Protein AF-A0A853BCD6-F1 (afdb_monomer_lite)

Secondary structure (DSSP, 8-state):
-HHHHH-TGGGTS-GGG------PPPTTSSSS-S-SS-TT--HHHHHHHHHHIIIIIS--SSB----STHHHHHHHHHHHHHGGGB----SS-HHHHHHHHHHHHHTT-HHHHHHHHHHHHHS----SSS-SSSEEEEEEEEEEGGGPPTT--SHHHHHHHHHTSTTGGGEEEEEEEEESS--TTHHHH-HHHHHHHHHHHHTTT--

Organism: NCBI:txid860233

InterPro domains:
  IPR029058 Alpha/Beta hydrolase fold [G3DSA:3.40.50.1820] (1-86)
  IPR029058 Alpha/Beta hydrolase fold [G3DSA:3.40.50.1820] (87-206)
  IPR029058 Alpha/Beta hydrolase fold [SSF53474] (1-204)

pLDDT: mean 86.89, std 8.56, range [55.44, 97.94]

Foldseek 3Di:
DQCCQQQVVVVVDDRVNHDDDDDDDDQCGDPNNHDDPCPPDALLVVLVVVVCCCPVVVNQQAEAQDDPDSSNSSNVNVCVPPVVRYPDPPLDDPVRVVVVVVVCVVVVCPVVVVVVVVCCVVPPDDQPDDDKLSAEPEDFEEAEQVPADPPQRDFVSSQVCCCVDPCNRNHNYPYYTYDHWDDPVCCSRPVPSVVVRVCSSCVVVDD

Sequence (207 aa):
MIDPLADPAASGGDPADAFDVIVPSLPGFGFPGPLTGFPDVNFWKVADLWHTLMTETLGYGKYAAGGCDIGGIVSSQLGHKYADSLYVESVFTGDELLTHATIYWVNNSIATSMRYYANANRHPWTPAHDRTPVVQAPVGLTLVTCENPPGIDGGDERVRAFETGPQGEWFNHVNVAAHERGGHFIPWENPQAWVSDLRRTFRGLRP

Structure (mmCIF, N/CA/C/O backbone):
data_AF-A0A853BCD6-F1
#
_entry.id   AF-A0A853BCD6-F1
#
loop_
_atom_site.group_PDB
_atom_site.id
_atom_site.type_symbol
_atom_site.label_atom_id
_atom_site.label_alt_id
_atom_site.label_comp_id
_atom_site.label_asym_id
_atom_site.label_entity_id
_atom_site.label_seq_id
_atom_site.pdbx_PDB_ins_code
_atom_site.Cartn_x
_atom_site.Cartn_y
_atom_site.Cartn_z
_atom_site.occupancy
_atom_site.B_iso_or_equiv
_atom_site.auth_seq_id
_atom_site.auth_comp_id
_atom_site.auth_asym_id
_atom_site.auth_atom_id
_atom_site.pdbx_PDB_model_num
ATOM 1 N N . MET A 1 1 ? 1.199 21.062 3.215 1.00 68.31 1 MET A N 1
ATOM 2 C CA . MET A 1 1 ? 0.328 19.866 3.227 1.00 68.31 1 MET A CA 1
ATOM 3 C C . MET A 1 1 ? -1.038 20.155 3.825 1.00 68.31 1 MET A C 1
ATOM 5 O O . MET A 1 1 ? -1.996 19.664 3.266 1.00 68.31 1 MET A O 1
ATOM 9 N N . ILE A 1 2 ? -1.144 20.949 4.898 1.00 76.12 2 ILE A N 1
ATOM 10 C CA . ILE A 1 2 ? -2.446 21.293 5.494 1.00 76.12 2 ILE A CA 1
ATOM 11 C C . ILE A 1 2 ? -3.321 22.062 4.495 1.00 76.12 2 ILE A C 1
ATOM 13 O O . ILE A 1 2 ? -4.408 21.597 4.186 1.00 76.12 2 ILE A O 1
ATOM 17 N N . ASP A 1 3 ? -2.817 23.159 3.920 1.00 81.31 3 ASP A N 1
ATOM 18 C CA . ASP A 1 3 ? -3.640 23.996 3.030 1.00 81.31 3 ASP A CA 1
ATOM 19 C C . ASP A 1 3 ? -4.130 23.261 1.769 1.00 81.31 3 ASP A C 1
ATOM 21 O O . ASP A 1 3 ? -5.320 23.335 1.497 1.00 81.31 3 ASP A O 1
ATOM 25 N N . PRO A 1 4 ? -3.311 22.466 1.047 1.00 80.12 4 PRO A N 1
ATOM 26 C CA . PRO A 1 4 ? -3.813 21.685 -0.088 1.00 80.12 4 PRO A CA 1
ATOM 27 C C . PRO A 1 4 ? -4.826 20.589 0.274 1.00 80.12 4 PRO A C 1
ATOM 29 O O . PRO A 1 4 ? -5.555 20.145 -0.602 1.00 80.12 4 PRO A O 1
ATOM 32 N N . LEU A 1 5 ? -4.855 20.122 1.529 1.00 75.69 5 LEU A N 1
ATOM 33 C CA . LEU A 1 5 ? -5.847 19.148 1.998 1.00 75.69 5 LEU A CA 1
ATOM 34 C C . LEU A 1 5 ? -7.143 19.833 2.441 1.00 75.69 5 LEU A C 1
ATOM 36 O O . LEU A 1 5 ? -8.219 19.294 2.223 1.00 75.69 5 LEU A O 1
ATOM 40 N N . ALA A 1 6 ? -7.046 21.004 3.070 1.00 90.12 6 ALA A N 1
ATOM 41 C CA . ALA A 1 6 ? -8.210 21.754 3.534 1.00 90.12 6 ALA A CA 1
ATOM 42 C C . ALA A 1 6 ? -8.890 22.558 2.413 1.00 90.12 6 ALA A C 1
ATOM 44 O O . ALA A 1 6 ? -10.105 22.729 2.425 1.00 90.12 6 ALA A O 1
ATOM 45 N N . ASP A 1 7 ? -8.110 23.038 1.442 1.00 92.19 7 ASP A N 1
ATOM 46 C CA . ASP A 1 7 ? -8.567 23.806 0.283 1.00 92.19 7 ASP A CA 1
ATOM 47 C C . ASP A 1 7 ? -7.820 23.353 -0.991 1.00 92.19 7 ASP A C 1
ATOM 49 O O . ASP A 1 7 ? -6.917 24.038 -1.495 1.00 92.19 7 ASP A O 1
ATOM 53 N N . PRO A 1 8 ? -8.163 22.166 -1.528 1.00 85.06 8 PRO A N 1
ATOM 54 C CA . PRO A 1 8 ? -7.546 21.645 -2.746 1.00 85.06 8 PRO A CA 1
ATOM 55 C C . PRO A 1 8 ? -7.773 22.564 -3.953 1.00 85.06 8 PRO A C 1
ATOM 57 O O . PRO A 1 8 ? -6.886 22.680 -4.800 1.00 85.06 8 PRO A O 1
ATOM 60 N N . ALA A 1 9 ? -8.896 23.287 -4.009 1.00 90.56 9 ALA A N 1
ATOM 61 C CA . ALA A 1 9 ? -9.230 24.200 -5.102 1.00 90.56 9 ALA A CA 1
ATOM 62 C C . ALA A 1 9 ? -8.202 25.333 -5.253 1.00 90.56 9 ALA A C 1
ATOM 64 O O . ALA A 1 9 ? -7.779 25.647 -6.369 1.00 90.56 9 ALA A O 1
ATOM 65 N N . ALA A 1 10 ? -7.734 25.900 -4.136 1.00 88.12 10 ALA A N 1
ATOM 66 C CA . ALA A 1 10 ? -6.671 26.908 -4.132 1.00 88.12 10 ALA A CA 1
ATOM 67 C C . ALA A 1 10 ? -5.323 26.380 -4.659 1.00 88.12 10 ALA A C 1
ATOM 69 O O . ALA A 1 10 ? -4.463 27.166 -5.060 1.00 88.12 10 ALA A O 1
ATOM 70 N N . SER A 1 11 ? -5.149 25.057 -4.690 1.00 79.81 11 SER A N 1
ATOM 71 C CA . SER A 1 11 ? -3.955 24.371 -5.194 1.00 79.81 11 SER A CA 1
ATOM 72 C C . SER A 1 11 ? -4.182 23.665 -6.542 1.00 79.81 11 SER A C 1
ATOM 74 O O . SER A 1 11 ? -3.307 22.931 -6.994 1.00 79.81 11 SER A O 1
ATOM 76 N N . GLY A 1 12 ? -5.327 23.893 -7.201 1.00 86.25 12 GLY A N 1
ATOM 77 C CA . GLY A 1 12 ? -5.663 23.310 -8.507 1.00 86.25 12 GLY A CA 1
ATOM 78 C C . GLY A 1 12 ? -6.265 21.897 -8.472 1.00 86.25 12 GLY A C 1
ATOM 79 O O . GLY A 1 12 ? -6.365 21.274 -9.527 1.00 86.25 12 GLY A O 1
ATOM 80 N N . GLY A 1 13 ? -6.647 21.395 -7.294 1.00 83.56 13 GLY A N 1
ATOM 81 C CA . GLY A 1 13 ? -7.360 20.127 -7.097 1.00 83.56 13 GLY A CA 1
ATOM 82 C C . GLY A 1 13 ? -8.888 20.268 -7.116 1.00 83.56 13 GLY A C 1
ATOM 83 O O . GLY A 1 13 ? -9.422 21.371 -7.248 1.00 83.56 13 GLY A O 1
ATOM 84 N N . ASP A 1 14 ? -9.598 19.144 -6.979 1.00 84.81 14 ASP A N 1
ATOM 85 C CA . ASP A 1 14 ? -11.064 19.119 -6.905 1.00 84.81 14 ASP A CA 1
ATOM 86 C C . ASP A 1 14 ? -11.536 19.602 -5.517 1.00 84.81 14 ASP A C 1
ATOM 88 O O . ASP A 1 14 ? -11.126 19.029 -4.507 1.00 84.81 14 ASP A O 1
ATOM 92 N N . PRO A 1 15 ? -12.405 20.630 -5.418 1.00 87.44 15 PRO A N 1
ATOM 93 C CA . PRO A 1 15 ? -13.003 21.046 -4.148 1.00 87.44 15 PRO A CA 1
ATOM 94 C C . PRO A 1 15 ? -13.702 19.918 -3.369 1.00 87.44 15 PRO A C 1
ATOM 96 O O . PRO A 1 15 ? -13.856 20.033 -2.155 1.00 87.44 15 PRO A O 1
ATOM 99 N N . ALA A 1 16 ? -14.155 18.857 -4.045 1.00 86.50 16 ALA A N 1
ATOM 100 C CA . ALA A 1 16 ? -14.779 17.701 -3.405 1.00 86.50 16 ALA A CA 1
ATOM 101 C C . ALA A 1 16 ? -13.804 16.872 -2.546 1.00 86.50 16 ALA A C 1
ATOM 103 O O . ALA A 1 16 ? -14.260 16.149 -1.662 1.00 86.50 16 ALA A O 1
ATOM 104 N N . ASP A 1 17 ? -12.492 17.020 -2.754 1.00 84.69 17 ASP A N 1
ATOM 105 C CA . ASP A 1 17 ? -11.436 16.317 -2.012 1.00 84.69 17 ASP A CA 1
ATOM 106 C C . ASP A 1 17 ? -10.974 17.085 -0.755 1.00 84.69 17 ASP A C 1
ATOM 108 O O . ASP A 1 17 ? -9.902 16.820 -0.209 1.00 84.69 17 ASP A O 1
ATOM 112 N N . ALA A 1 18 ? -11.741 18.083 -0.306 1.00 88.94 18 ALA A N 1
ATOM 113 C CA . ALA A 1 18 ? -11.402 18.884 0.866 1.00 88.94 18 ALA A CA 1
ATOM 114 C C . ALA A 1 18 ? -11.621 18.111 2.181 1.00 88.94 18 ALA A C 1
ATOM 116 O O . ALA A 1 18 ? -12.634 17.434 2.368 1.00 88.94 18 ALA A O 1
ATOM 117 N N . PHE A 1 19 ? -10.700 18.279 3.131 1.00 88.75 19 PHE A N 1
ATOM 118 C CA . PHE A 1 19 ? -10.749 17.673 4.461 1.00 88.75 19 PHE A CA 1
ATOM 119 C C . PHE A 1 19 ? -10.730 18.723 5.572 1.00 88.75 19 PHE A C 1
ATOM 121 O O . PHE A 1 19 ? -9.940 19.666 5.543 1.00 88.75 19 PHE A O 1
ATOM 128 N N . ASP A 1 20 ? -11.476 18.474 6.648 1.00 94.00 20 ASP A N 1
ATOM 129 C CA . ASP A 1 20 ? -11.141 19.058 7.945 1.00 94.00 20 ASP A CA 1
ATOM 130 C C . ASP A 1 20 ? -9.869 18.371 8.475 1.00 94.00 20 ASP A C 1
ATOM 132 O O . ASP A 1 20 ? -9.860 17.167 8.747 1.00 94.00 20 ASP A O 1
ATOM 136 N N . VAL A 1 21 ? -8.767 19.120 8.601 1.00 91.38 21 VAL A N 1
ATOM 137 C CA . VAL A 1 21 ? -7.450 18.570 8.971 1.00 91.38 21 VAL A CA 1
ATOM 138 C C . VAL A 1 21 ? -7.129 18.855 10.438 1.00 91.38 21 VAL A C 1
ATOM 140 O O . VAL A 1 21 ? -6.889 19.997 10.829 1.00 91.38 21 VAL A O 1
ATOM 143 N N . ILE A 1 22 ? -7.054 17.801 11.254 1.00 94.38 22 ILE A N 1
ATOM 144 C CA . ILE A 1 22 ? -6.729 17.889 12.681 1.00 94.38 22 ILE A CA 1
ATOM 145 C C . ILE A 1 22 ? -5.337 17.294 12.912 1.00 94.38 22 ILE A C 1
ATOM 147 O O . ILE A 1 22 ? -5.104 16.117 12.649 1.00 94.38 22 ILE A O 1
ATOM 151 N N . VAL A 1 23 ? -4.407 18.105 13.430 1.00 92.00 23 VAL A N 1
ATOM 152 C CA . VAL A 1 23 ? -3.008 17.706 13.682 1.00 92.00 23 VAL A CA 1
ATOM 153 C C . VAL A 1 23 ? -2.697 17.838 15.178 1.00 92.00 23 VAL A C 1
ATOM 155 O O . VAL A 1 23 ? -2.128 18.844 15.612 1.00 92.00 23 VAL A O 1
ATOM 158 N N . PRO A 1 24 ? -3.109 16.863 16.010 1.00 90.19 24 PRO A N 1
ATOM 159 C CA . PRO A 1 24 ? -2.881 16.939 17.442 1.00 90.19 24 PRO A CA 1
ATOM 160 C C . PRO A 1 24 ? -1.408 16.667 17.765 1.00 90.19 24 PRO A C 1
ATOM 162 O O . PRO A 1 24 ? -0.782 15.751 17.232 1.00 90.19 24 PRO A O 1
ATOM 165 N N . SER A 1 25 ? -0.849 17.441 18.694 1.00 85.38 25 SER A N 1
ATOM 166 C CA . SER A 1 25 ? 0.441 17.103 19.299 1.00 85.38 25 SER A CA 1
ATOM 167 C C . SER A 1 25 ? 0.270 15.931 20.270 1.00 85.38 25 SER A C 1
ATOM 169 O O . SER A 1 25 ? -0.713 15.875 21.012 1.00 85.38 25 SER A O 1
ATOM 171 N N . LEU A 1 26 ? 1.227 15.000 20.292 1.00 83.31 26 LEU A N 1
ATOM 172 C CA . LEU A 1 26 ? 1.227 13.914 21.273 1.00 83.31 26 LEU A CA 1
ATOM 173 C C . LEU A 1 26 ? 1.341 14.482 22.702 1.00 83.31 26 LEU A C 1
ATOM 175 O O . LEU A 1 26 ? 2.067 15.457 22.914 1.00 83.31 26 LEU A O 1
ATOM 179 N N . PRO A 1 27 ? 0.680 13.880 23.708 1.00 83.75 27 PRO A N 1
ATOM 180 C CA . PRO A 1 27 ? 0.873 14.285 25.096 1.00 83.75 27 PRO A CA 1
ATOM 181 C C . PRO A 1 27 ? 2.355 14.179 25.495 1.00 83.75 27 PRO A C 1
ATOM 183 O O . PRO A 1 27 ? 2.965 13.122 25.338 1.00 83.75 27 PRO A O 1
ATOM 186 N N . GLY A 1 28 ? 2.937 15.271 26.000 1.00 79.69 28 GLY A N 1
ATOM 187 C CA . GLY A 1 28 ? 4.363 15.359 26.335 1.00 79.69 28 GLY A CA 1
ATOM 188 C C . GLY A 1 28 ? 5.287 15.785 25.186 1.00 79.69 28 GLY A C 1
ATOM 189 O O . GLY A 1 28 ? 6.499 15.840 25.392 1.00 79.69 28 GLY A O 1
ATOM 190 N N . PHE A 1 29 ? 4.752 16.087 23.997 1.00 71.75 29 PHE A N 1
ATOM 191 C CA . PHE A 1 29 ? 5.519 16.519 22.827 1.00 71.75 29 PHE A CA 1
ATOM 192 C C . PHE A 1 29 ? 5.054 17.889 22.339 1.00 71.75 29 PHE A C 1
ATOM 194 O O . PHE A 1 29 ? 3.907 18.051 21.942 1.00 71.75 29 PHE A O 1
ATOM 201 N N . GLY A 1 30 ? 5.965 18.858 22.250 1.00 77.38 30 GLY A N 1
ATOM 202 C CA . GLY A 1 30 ? 5.657 20.174 21.687 1.00 77.38 30 GLY A CA 1
ATOM 203 C C . GLY A 1 30 ? 4.790 21.021 22.620 1.00 77.38 30 GLY A C 1
ATOM 204 O O . GLY A 1 30 ? 5.212 21.333 23.732 1.00 77.38 30 GLY A O 1
ATOM 205 N N . PHE A 1 31 ? 3.608 21.439 22.152 1.00 73.00 31 PHE A N 1
ATOM 206 C CA . PHE A 1 31 ? 2.732 22.355 22.897 1.00 73.00 31 PHE A CA 1
ATOM 207 C C . PHE A 1 31 ? 2.138 21.741 24.177 1.00 73.00 31 PHE A C 1
ATOM 209 O O . PHE A 1 31 ? 2.120 22.427 25.202 1.00 73.00 31 PHE A O 1
ATOM 216 N N . PRO A 1 32 ? 1.696 20.467 24.185 1.00 65.12 32 PRO A N 1
ATOM 217 C CA . PRO A 1 32 ? 1.539 19.702 25.411 1.00 65.12 32 PRO A CA 1
ATOM 218 C C . PRO A 1 32 ? 2.915 19.538 26.066 1.00 65.12 32 PRO A C 1
ATOM 220 O O . PRO A 1 32 ? 3.704 18.676 25.681 1.00 65.12 32 PRO A O 1
ATOM 223 N N . GLY A 1 33 ? 3.218 20.411 27.028 1.00 67.38 33 GLY A N 1
ATOM 224 C CA . GLY A 1 33 ? 4.448 20.358 27.815 1.00 67.38 33 GLY A CA 1
ATOM 225 C C . GLY A 1 33 ? 4.606 19.045 28.605 1.00 67.38 33 GLY A C 1
ATOM 226 O O . GLY A 1 33 ? 3.820 18.109 28.444 1.00 67.38 33 GLY A O 1
ATOM 227 N N . PRO A 1 34 ? 5.619 18.953 29.485 1.00 71.62 34 PRO A N 1
ATOM 228 C CA . PRO A 1 34 ? 5.914 17.728 30.223 1.00 71.62 34 PRO A CA 1
ATOM 229 C C . PRO A 1 34 ? 4.689 17.186 30.966 1.00 71.62 34 PRO A C 1
ATOM 231 O O . PRO A 1 34 ? 4.001 17.925 31.673 1.00 71.62 34 PRO A O 1
ATOM 234 N N . LEU A 1 35 ? 4.433 15.884 30.832 1.00 73.88 35 LEU A N 1
ATOM 235 C CA . LEU A 1 35 ? 3.313 15.237 31.509 1.00 73.88 35 LEU A CA 1
ATOM 236 C C . LEU A 1 35 ? 3.554 15.200 33.021 1.00 73.88 35 LEU A C 1
ATOM 238 O O . LEU A 1 35 ? 4.540 14.633 33.491 1.00 73.88 35 LEU A O 1
ATOM 242 N N . THR A 1 36 ? 2.622 15.758 33.792 1.00 76.25 36 THR A N 1
ATOM 243 C CA . THR A 1 36 ? 2.578 15.635 35.253 1.00 76.25 36 THR A CA 1
ATOM 244 C C . THR A 1 36 ? 1.339 14.826 35.641 1.00 76.25 36 THR A C 1
ATOM 246 O O . THR A 1 36 ? 0.235 15.104 35.189 1.00 76.25 36 THR A O 1
ATOM 249 N N . GLY A 1 37 ? 1.515 13.763 36.432 1.00 72.06 37 GLY A N 1
ATOM 250 C CA . GLY A 1 37 ? 0.396 12.938 36.917 1.00 72.06 37 GLY A CA 1
ATOM 251 C C . GLY A 1 37 ? -0.107 11.835 35.974 1.00 72.06 37 GLY A C 1
ATOM 252 O O . GLY A 1 37 ? -1.043 11.132 36.340 1.00 72.06 37 GLY A O 1
ATOM 253 N N . PHE A 1 38 ? 0.532 11.622 34.819 1.00 76.06 38 PHE A N 1
ATOM 254 C CA . PHE A 1 38 ? 0.178 10.552 33.874 1.00 76.06 38 PHE A CA 1
ATOM 255 C C . PHE A 1 38 ? 1.398 9.686 33.498 1.00 76.06 38 PHE A C 1
ATOM 257 O O . PHE A 1 38 ? 1.869 9.736 32.360 1.00 76.06 38 PHE A O 1
ATOM 264 N N . PRO A 1 39 ? 1.957 8.913 34.450 1.00 76.94 39 PRO A N 1
ATOM 265 C CA . PRO A 1 39 ? 3.230 8.209 34.261 1.00 76.94 39 PRO A CA 1
ATOM 266 C C . PRO A 1 39 ? 3.164 7.052 33.254 1.00 76.94 39 PRO A C 1
ATOM 268 O O . PRO A 1 39 ? 4.200 6.527 32.861 1.00 76.94 39 PRO A O 1
ATOM 271 N N . ASP A 1 40 ? 1.965 6.634 32.855 1.00 84.56 40 ASP A N 1
ATOM 272 C CA . ASP A 1 40 ? 1.724 5.457 32.025 1.00 84.56 40 ASP A CA 1
ATOM 273 C C . ASP A 1 40 ? 1.093 5.789 30.660 1.00 84.56 40 ASP A C 1
ATOM 275 O O . ASP A 1 40 ? 0.530 4.911 30.000 1.00 84.56 40 ASP A O 1
ATOM 279 N N . VAL A 1 41 ? 1.178 7.052 30.221 1.00 86.00 41 VAL A N 1
ATOM 280 C CA . VAL A 1 41 ? 0.747 7.448 28.871 1.00 86.00 41 VAL A CA 1
ATOM 281 C C . VAL A 1 41 ? 1.579 6.707 27.835 1.00 86.00 41 VAL A C 1
ATOM 283 O O . VAL A 1 41 ? 2.806 6.746 27.837 1.00 86.00 41 VAL A O 1
ATOM 286 N N . ASN A 1 42 ? 0.878 6.022 26.937 1.00 87.94 42 ASN A N 1
ATOM 287 C CA . ASN A 1 42 ? 1.453 5.236 25.856 1.00 87.94 42 ASN A CA 1
ATOM 288 C C . ASN A 1 42 ? 0.501 5.261 24.645 1.00 87.94 42 ASN A C 1
ATOM 290 O O . ASN A 1 42 ? -0.646 5.698 24.776 1.00 87.94 42 ASN A O 1
ATOM 294 N N . PHE A 1 43 ? 0.941 4.777 23.479 1.00 89.25 43 PHE A N 1
ATOM 295 C CA . PHE A 1 43 ? 0.226 4.887 22.197 1.00 89.25 43 PHE A CA 1
ATOM 296 C C . PHE A 1 43 ? -1.243 4.440 22.269 1.00 89.25 43 PHE A C 1
ATOM 298 O O . PHE A 1 43 ? -2.114 5.047 21.653 1.00 89.25 43 PHE A O 1
ATOM 305 N N . TRP A 1 44 ? -1.550 3.414 23.066 1.00 89.38 44 TRP A N 1
ATOM 306 C CA . TRP A 1 44 ? -2.905 2.887 23.184 1.00 89.38 44 TRP A CA 1
ATOM 307 C C . TRP A 1 44 ? -3.837 3.727 24.048 1.00 89.38 44 TRP A C 1
ATOM 309 O O . TRP A 1 44 ? -5.036 3.700 23.795 1.00 89.38 44 TRP A O 1
ATOM 319 N N . LYS A 1 45 ? -3.314 4.489 25.014 1.00 94.06 45 LYS A N 1
ATOM 320 C CA . LYS A 1 45 ? -4.093 5.510 25.729 1.00 94.06 45 LYS A CA 1
ATOM 321 C C . LYS A 1 45 ? -4.251 6.770 24.893 1.00 94.06 45 LYS A C 1
ATOM 323 O O . LYS A 1 45 ? -5.292 7.408 24.939 1.00 94.06 45 LYS A O 1
ATOM 328 N N . VAL A 1 46 ? -3.227 7.116 24.112 1.00 94.38 46 VAL A N 1
ATOM 329 C CA . VAL A 1 46 ? -3.317 8.230 23.161 1.00 94.38 46 VAL A CA 1
ATOM 330 C C . VAL A 1 46 ? -4.403 7.958 22.119 1.00 94.38 46 VAL A C 1
ATOM 332 O O . VAL A 1 46 ? -5.145 8.876 21.795 1.00 94.38 46 VAL A O 1
ATOM 335 N N . ALA A 1 47 ? -4.568 6.711 21.666 1.00 95.88 47 ALA A N 1
ATOM 336 C CA . ALA A 1 47 ? -5.689 6.334 20.806 1.00 95.88 47 ALA A CA 1
ATOM 337 C C . ALA A 1 47 ? -7.051 6.635 21.461 1.00 95.88 47 ALA A C 1
ATOM 339 O O . ALA A 1 47 ? -7.906 7.223 20.812 1.00 95.88 47 ALA A O 1
ATOM 340 N N . ASP A 1 48 ? -7.235 6.320 22.748 1.00 96.88 48 ASP A N 1
ATOM 341 C CA . ASP A 1 48 ? -8.477 6.644 23.470 1.00 96.88 48 ASP A CA 1
ATOM 342 C C . ASP A 1 48 ? -8.693 8.165 23.536 1.00 96.88 48 ASP A C 1
ATOM 344 O O . ASP A 1 48 ? -9.770 8.660 23.218 1.00 96.88 48 ASP A O 1
ATOM 348 N N . LEU A 1 49 ? -7.638 8.923 23.863 1.00 95.38 49 LEU A N 1
ATOM 349 C CA . LEU A 1 49 ? -7.688 10.387 23.918 1.00 95.38 49 LEU A CA 1
ATOM 350 C C . LEU A 1 49 ? -8.032 11.010 22.562 1.00 95.38 49 LEU A C 1
ATOM 352 O O . LEU A 1 49 ? -8.823 11.946 22.499 1.00 95.38 49 LEU A O 1
ATOM 356 N N . TRP A 1 50 ? -7.435 10.515 21.479 1.00 96.25 50 TRP A N 1
ATOM 357 C CA . TRP A 1 50 ? -7.711 11.004 20.130 1.00 96.25 50 TRP A CA 1
ATOM 358 C C . TRP A 1 50 ? -9.100 10.595 19.655 1.00 96.25 50 TRP A C 1
ATOM 360 O O . TRP A 1 50 ? -9.750 11.385 18.980 1.00 96.25 50 TRP A O 1
ATOM 370 N N . HIS A 1 51 ? -9.590 9.418 20.044 1.00 97.69 51 HIS A N 1
ATOM 371 C CA . HIS A 1 51 ? -10.966 9.033 19.764 1.00 97.69 51 HIS A CA 1
ATOM 372 C C . HIS A 1 51 ? -11.949 9.990 20.449 1.00 97.69 51 HIS A C 1
ATOM 374 O O . HIS A 1 51 ? -12.774 10.582 19.763 1.00 97.69 51 HIS A O 1
ATOM 380 N N . THR A 1 52 ? -11.790 10.235 21.755 1.00 97.62 52 THR A N 1
ATOM 381 C CA . THR A 1 52 ? -12.598 11.210 22.511 1.00 97.62 52 THR A CA 1
ATOM 382 C C . THR A 1 52 ? -12.469 12.631 21.953 1.00 97.62 52 THR A C 1
ATOM 384 O O . THR A 1 52 ? -13.460 13.358 21.870 1.00 97.62 52 THR A O 1
ATOM 387 N N . LEU A 1 53 ? -11.273 13.046 21.523 1.00 96.75 53 LEU A N 1
ATOM 388 C CA . LEU A 1 53 ? -11.088 14.323 20.831 1.00 96.75 53 LEU A CA 1
ATOM 389 C C . LEU A 1 53 ? -11.963 14.387 19.573 1.00 96.75 53 LEU A C 1
ATOM 391 O O . LEU A 1 53 ? -12.712 15.344 19.398 1.00 96.75 53 LEU A O 1
ATOM 395 N N . MET A 1 54 ? -11.887 13.375 18.711 1.00 97.94 54 MET A N 1
ATOM 396 C CA . MET A 1 54 ? -12.614 13.377 17.445 1.00 97.94 54 MET A CA 1
ATOM 397 C C . MET A 1 54 ? -14.128 13.302 17.647 1.00 97.94 54 MET A C 1
ATOM 399 O O . MET A 1 54 ? -14.852 14.105 17.065 1.00 97.94 54 MET A O 1
ATOM 403 N N . THR A 1 55 ? -14.613 12.390 18.488 1.00 97.50 55 THR A N 1
ATOM 404 C CA . THR A 1 55 ? -16.049 12.108 18.618 1.00 97.50 55 THR A CA 1
ATOM 405 C C . THR A 1 55 ? -16.749 13.012 19.625 1.00 97.50 55 THR A C 1
ATOM 407 O O . THR A 1 55 ? -17.752 13.638 19.291 1.00 97.50 55 THR A O 1
ATOM 410 N N . GLU A 1 56 ? -16.230 13.109 20.847 1.00 97.44 56 GLU A N 1
ATOM 411 C CA . GLU A 1 56 ? -16.901 13.807 21.950 1.00 97.44 56 GLU A CA 1
ATOM 412 C C . GLU A 1 56 ? -16.596 15.306 21.968 1.00 97.44 56 GLU A C 1
ATOM 414 O O . GLU A 1 56 ? -17.446 16.101 22.364 1.00 97.44 56 GLU A O 1
ATOM 419 N N . THR A 1 57 ? -15.391 15.707 21.547 1.00 97.56 57 THR A N 1
ATOM 420 C CA . THR A 1 57 ? -14.974 17.120 21.597 1.00 97.56 57 THR A CA 1
ATOM 421 C C . THR A 1 57 ? -15.261 17.850 20.289 1.00 97.56 57 THR A C 1
ATOM 423 O O . THR A 1 57 ? -15.802 18.953 20.309 1.00 97.56 57 THR A O 1
ATOM 426 N N . LEU A 1 58 ? -14.895 17.250 19.153 1.00 96.56 58 LEU A N 1
ATOM 427 C CA . LEU A 1 58 ? -15.028 17.870 17.832 1.00 96.56 58 LEU A CA 1
ATOM 428 C C . LEU A 1 58 ? -16.301 17.448 17.081 1.00 96.56 58 LEU A C 1
ATOM 430 O O . LEU A 1 58 ? -16.683 18.117 16.125 1.00 96.56 58 LEU A O 1
ATOM 434 N N . GLY A 1 59 ? -16.984 16.384 17.518 1.00 97.44 59 GLY A N 1
ATOM 435 C CA . GLY A 1 59 ? -18.265 15.950 16.949 1.00 97.44 59 GLY A CA 1
ATOM 436 C C . GLY A 1 59 ? -18.167 15.100 15.676 1.00 97.44 59 GLY A C 1
ATOM 437 O O . GLY A 1 59 ? -19.191 14.822 15.050 1.00 97.44 59 GLY A O 1
ATOM 438 N N . TYR A 1 60 ? -16.974 14.647 15.286 1.00 96.06 60 TYR A N 1
ATOM 439 C CA . TYR A 1 60 ? -16.782 13.764 14.136 1.00 96.06 60 TYR A CA 1
ATOM 440 C C . TYR A 1 60 ? -17.114 12.316 14.505 1.00 96.06 60 TYR A C 1
ATOM 442 O O . TYR A 1 60 ? -16.260 11.561 14.964 1.00 96.06 60 TYR A O 1
ATOM 450 N N . GLY A 1 61 ? -18.362 11.904 14.263 1.00 93.00 61 GLY A N 1
ATOM 451 C CA . GLY A 1 61 ? -18.812 10.523 14.492 1.00 93.00 61 GLY A CA 1
ATOM 452 C C . GLY A 1 61 ? -18.125 9.476 13.603 1.00 93.00 61 GLY A C 1
ATOM 453 O O . GLY A 1 61 ? -18.154 8.291 13.923 1.00 93.00 61 GLY A O 1
ATOM 454 N N . LYS A 1 62 ? -17.494 9.905 12.502 1.00 92.81 62 LYS A N 1
ATOM 455 C CA . LYS A 1 62 ? -16.649 9.067 11.650 1.00 92.81 62 LYS A CA 1
ATOM 456 C C . LYS A 1 62 ? -15.499 9.895 11.079 1.00 92.81 62 LYS A C 1
ATOM 458 O O . LYS A 1 62 ? -15.731 11.029 10.665 1.00 92.81 62 LYS A O 1
ATOM 463 N N . TYR A 1 63 ? -14.278 9.365 11.082 1.00 93.88 63 TYR A N 1
ATOM 464 C CA . TYR A 1 63 ? -13.074 10.113 10.693 1.00 93.88 63 TYR A CA 1
ATOM 465 C C . TYR A 1 63 ? -11.975 9.209 10.114 1.00 93.88 63 TYR A C 1
ATOM 467 O O . TYR A 1 63 ? -11.944 8.014 10.373 1.00 93.88 63 TYR A O 1
ATOM 475 N N . ALA A 1 64 ? -11.054 9.756 9.322 1.00 91.25 64 ALA A N 1
ATOM 476 C CA . ALA A 1 64 ? -9.850 9.036 8.901 1.00 91.25 64 ALA A CA 1
ATOM 477 C C . ALA A 1 64 ? -8.707 9.289 9.899 1.00 91.25 64 ALA A C 1
ATOM 479 O O . ALA A 1 64 ? -8.643 10.350 10.519 1.00 91.25 64 ALA A O 1
ATOM 480 N N . ALA A 1 65 ? -7.796 8.328 10.055 1.00 90.94 65 ALA A N 1
ATOM 481 C CA . ALA A 1 65 ? -6.596 8.491 10.873 1.00 90.94 65 ALA A CA 1
ATOM 482 C C . ALA A 1 65 ? -5.362 8.089 10.064 1.00 90.94 65 ALA A C 1
ATOM 484 O O . ALA A 1 65 ? -5.314 6.999 9.496 1.00 90.94 65 ALA A O 1
ATOM 485 N N . GLY A 1 66 ? -4.365 8.970 10.025 1.00 83.88 66 GLY A N 1
ATOM 486 C CA . GLY A 1 66 ? -3.117 8.753 9.307 1.00 83.88 66 GLY A CA 1
ATOM 487 C C . GLY A 1 66 ? -1.938 9.306 10.094 1.00 83.88 66 GLY A C 1
ATOM 488 O O . GLY A 1 66 ? -2.034 10.341 10.750 1.00 83.88 66 GLY A O 1
ATOM 489 N N . GLY A 1 67 ? -0.809 8.610 10.031 1.00 81.75 67 GLY A N 1
ATOM 490 C CA . GLY A 1 67 ? 0.406 9.032 10.707 1.00 81.75 67 GLY A CA 1
ATOM 491 C C . GLY A 1 67 ? 1.584 8.125 10.387 1.00 81.75 67 GLY A C 1
ATOM 492 O O . GLY A 1 67 ? 1.419 6.992 9.943 1.00 81.75 67 GLY A O 1
ATOM 493 N N . CYS A 1 68 ? 2.781 8.640 10.643 1.00 74.25 68 CYS A N 1
ATOM 494 C CA . CYS A 1 68 ? 4.038 7.900 10.578 1.00 74.25 68 CYS A CA 1
ATOM 495 C C . CYS A 1 68 ? 4.624 7.765 11.994 1.00 74.25 68 CYS A C 1
ATOM 497 O O . CYS A 1 68 ? 4.180 8.457 12.915 1.00 74.25 68 CYS A O 1
ATOM 499 N N . ASP A 1 69 ? 5.601 6.873 12.174 1.00 79.75 69 ASP A N 1
ATOM 500 C CA . ASP A 1 69 ? 6.272 6.612 13.455 1.00 79.75 69 ASP A CA 1
ATOM 501 C C . ASP A 1 69 ? 5.250 6.358 14.590 1.00 79.75 69 ASP A C 1
ATOM 503 O O . ASP A 1 69 ? 4.327 5.557 14.406 1.00 79.75 69 ASP A O 1
ATOM 507 N N . ILE A 1 70 ? 5.338 7.043 15.739 1.00 80.12 70 ILE A N 1
ATOM 508 C CA . ILE A 1 70 ? 4.370 6.893 16.842 1.00 80.12 70 ILE A CA 1
ATOM 509 C C . ILE A 1 70 ? 2.929 7.168 16.377 1.00 80.12 70 ILE A C 1
ATOM 511 O O . ILE A 1 70 ? 2.010 6.462 16.792 1.00 80.12 70 ILE A O 1
ATOM 515 N N . GLY A 1 71 ? 2.714 8.136 15.481 1.00 76.75 71 GLY A N 1
ATOM 516 C CA . GLY A 1 71 ? 1.387 8.454 14.944 1.00 76.75 71 GLY A CA 1
ATOM 517 C C . GLY A 1 71 ? 0.775 7.306 14.133 1.00 76.75 71 GLY A C 1
ATOM 518 O O . GLY A 1 71 ? -0.436 7.095 14.186 1.00 76.75 71 GLY A O 1
ATOM 519 N N . GLY A 1 72 ? 1.604 6.514 13.447 1.00 77.50 72 GLY A N 1
ATOM 520 C CA . GLY A 1 72 ? 1.163 5.302 12.748 1.00 77.50 72 GLY A CA 1
ATOM 521 C C . GLY A 1 72 ? 0.741 4.191 13.714 1.00 77.50 72 GLY A C 1
ATOM 522 O O . GLY A 1 72 ? -0.273 3.522 13.499 1.00 77.50 72 GLY A O 1
ATOM 523 N N . ILE A 1 73 ? 1.456 4.042 14.835 1.00 86.62 73 ILE A N 1
ATOM 524 C CA . ILE A 1 73 ? 1.110 3.082 15.895 1.00 86.62 73 ILE A CA 1
ATOM 525 C C . ILE A 1 73 ? -0.203 3.488 16.586 1.00 86.62 73 ILE A C 1
ATOM 527 O O . ILE A 1 73 ? -1.079 2.648 16.791 1.00 86.62 73 ILE A O 1
ATOM 531 N N . VAL A 1 74 ? -0.380 4.777 16.899 1.00 91.38 74 VAL A N 1
ATOM 532 C CA . VAL A 1 74 ? -1.633 5.303 17.472 1.00 91.38 74 VAL A CA 1
ATOM 533 C C . VAL A 1 74 ? -2.800 5.113 16.498 1.00 91.38 74 VAL A C 1
ATOM 535 O O . VAL A 1 74 ? -3.855 4.639 16.913 1.00 91.38 74 VAL A O 1
ATOM 538 N N . SER A 1 75 ? -2.604 5.401 15.206 1.00 91.31 75 SER A N 1
ATOM 539 C CA . SER A 1 75 ? -3.630 5.205 14.166 1.00 91.31 75 SER A CA 1
ATOM 540 C C . SER A 1 75 ? -4.024 3.732 14.017 1.00 91.31 75 SER A C 1
ATOM 542 O O . SER A 1 75 ? -5.207 3.410 13.932 1.00 91.31 75 SER A O 1
ATOM 544 N N . SER A 1 76 ? -3.053 2.815 14.085 1.00 84.00 76 SER A N 1
ATOM 545 C CA . SER A 1 76 ? -3.322 1.369 14.083 1.00 84.00 76 SER A CA 1
ATOM 546 C C . SER A 1 76 ? -4.151 0.9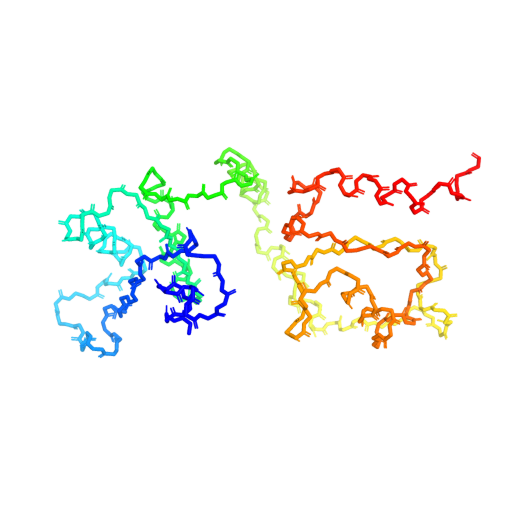52 15.300 1.00 84.00 76 SER A C 1
ATOM 548 O O . SER A 1 76 ? -5.073 0.145 15.194 1.00 84.00 76 SER A O 1
ATOM 550 N N . GLN A 1 77 ? -3.858 1.530 16.466 1.00 94.50 77 GLN A N 1
ATOM 551 C CA . GLN A 1 77 ? -4.594 1.235 17.688 1.00 94.50 77 GLN A CA 1
ATOM 552 C C . GLN A 1 77 ? -6.000 1.857 17.707 1.00 94.50 77 GLN A C 1
ATOM 554 O O . GLN A 1 77 ? -6.911 1.249 18.267 1.00 94.50 77 GLN A O 1
ATOM 559 N N . LEU A 1 78 ? -6.194 3.020 17.077 1.00 93.44 78 LEU A N 1
ATOM 560 C CA . LEU A 1 78 ? -7.516 3.586 16.795 1.00 93.44 78 LEU A CA 1
ATOM 561 C C . LEU A 1 78 ? -8.339 2.630 15.927 1.00 93.44 78 LEU A C 1
ATOM 563 O O . LEU A 1 78 ? -9.466 2.308 16.289 1.00 93.44 78 LEU A O 1
ATOM 567 N N . GLY A 1 79 ? -7.747 2.111 14.846 1.00 88.62 79 GLY A N 1
ATOM 568 C CA . GLY A 1 79 ? -8.376 1.094 14.000 1.00 88.62 79 GLY A CA 1
ATOM 569 C C . GLY A 1 79 ? -8.729 -0.185 14.765 1.00 88.62 79 GLY A C 1
ATOM 570 O O . GLY A 1 79 ? -9.812 -0.726 14.582 1.00 88.62 79 GLY A O 1
ATOM 571 N N . HIS A 1 80 ? -7.866 -0.635 15.679 1.00 86.62 80 HIS A N 1
ATOM 572 C CA . HIS A 1 80 ? -8.146 -1.788 16.542 1.00 86.62 80 HIS A CA 1
ATOM 573 C C . HIS A 1 80 ? -9.343 -1.526 17.469 1.00 86.62 80 HIS A C 1
ATOM 575 O O . HIS A 1 80 ? -10.261 -2.339 17.540 1.00 86.62 80 HIS A O 1
ATOM 581 N N . LYS A 1 81 ? -9.330 -0.416 18.214 1.00 91.44 81 LYS A N 1
ATOM 582 C CA . LYS A 1 81 ? -10.301 -0.160 19.289 1.00 91.44 81 LYS A CA 1
ATOM 583 C C . LYS A 1 81 ? -11.645 0.384 18.798 1.00 91.44 81 LYS A C 1
ATOM 585 O O . LYS A 1 81 ? -12.656 0.136 19.446 1.00 91.44 81 LYS A O 1
ATOM 590 N N . TYR A 1 82 ? -11.647 1.133 17.696 1.00 94.00 82 TYR A N 1
ATOM 591 C CA . TYR A 1 82 ? -12.764 1.990 17.288 1.00 94.00 82 TYR A CA 1
ATOM 592 C C . TYR A 1 82 ? -13.061 1.911 15.784 1.00 94.00 82 TYR A C 1
ATOM 594 O O . TYR A 1 82 ? -13.442 2.914 15.187 1.00 94.00 82 TYR A O 1
ATOM 602 N N . ALA A 1 83 ? -12.891 0.737 15.165 1.00 87.56 83 ALA A N 1
ATOM 603 C CA . ALA A 1 83 ? -13.030 0.536 13.717 1.00 87.56 83 ALA A CA 1
ATOM 604 C C . ALA A 1 83 ? -14.304 1.155 13.105 1.00 87.56 83 ALA A C 1
ATOM 606 O O . ALA A 1 83 ? -14.228 1.774 12.046 1.00 87.56 83 ALA A O 1
ATOM 607 N N . ASP A 1 84 ? -15.450 1.051 13.787 1.00 87.88 84 ASP A N 1
ATOM 608 C CA . ASP A 1 84 ? -16.738 1.584 13.309 1.00 87.88 84 ASP A CA 1
ATOM 609 C C . ASP A 1 84 ? -16.732 3.110 13.116 1.00 87.88 84 ASP A C 1
ATOM 611 O O . ASP A 1 84 ? -17.440 3.648 12.258 1.00 87.88 84 ASP A O 1
ATOM 615 N N . SER A 1 85 ? -15.892 3.796 13.890 1.00 91.12 85 SER A N 1
ATOM 616 C CA . SER A 1 85 ? -15.714 5.247 13.868 1.00 91.12 85 SER A CA 1
ATOM 617 C C . SER A 1 85 ? -14.641 5.695 12.873 1.00 91.12 85 SER A C 1
ATOM 619 O O . SER A 1 85 ? -14.450 6.899 12.702 1.00 91.12 85 SER A O 1
ATOM 621 N N . LEU A 1 86 ? -13.938 4.772 12.201 1.00 88.31 86 LEU A N 1
ATOM 622 C CA . LEU A 1 86 ? -12.953 5.120 11.182 1.00 88.31 86 LEU A CA 1
ATOM 623 C C . LEU A 1 86 ? -13.505 4.980 9.755 1.00 88.31 86 LEU A C 1
ATOM 625 O O . LEU A 1 86 ? -14.184 4.011 9.406 1.00 88.31 86 LEU A O 1
ATOM 629 N N . TYR A 1 87 ? -13.170 5.940 8.891 1.00 79.88 87 TYR A N 1
ATOM 630 C CA . TYR A 1 87 ? -13.211 5.744 7.444 1.00 79.88 87 TYR A CA 1
ATOM 631 C C . TYR A 1 87 ? -12.038 4.851 7.056 1.00 79.88 87 TYR A C 1
ATOM 633 O O . TYR A 1 87 ? -10.935 5.312 6.777 1.00 79.88 87 TYR A O 1
ATOM 641 N N . VAL A 1 88 ? -12.281 3.547 7.086 1.00 61.72 88 VAL A N 1
ATOM 642 C CA . VAL A 1 88 ? -11.422 2.586 6.409 1.00 61.72 88 VAL A CA 1
ATOM 643 C C . VAL A 1 88 ? -11.929 2.524 4.974 1.00 61.72 88 VAL A C 1
ATOM 645 O O . VAL A 1 88 ? -12.963 1.909 4.713 1.00 61.72 88 VAL A O 1
ATOM 648 N N . GLU A 1 89 ? -11.246 3.175 4.033 1.00 55.44 89 GLU A N 1
ATOM 649 C CA . GLU A 1 89 ? -11.401 2.797 2.626 1.00 55.44 89 GLU A CA 1
ATOM 650 C C . GLU A 1 89 ? -10.819 1.395 2.475 1.00 55.44 89 GLU A C 1
ATOM 652 O O . GLU A 1 89 ? -9.615 1.182 2.340 1.00 55.44 89 GLU A O 1
ATOM 657 N N . SER A 1 90 ? -11.679 0.400 2.655 1.00 56.50 90 SER A N 1
ATOM 658 C CA . SER A 1 90 ? -11.237 -0.965 2.857 1.00 56.50 90 SER A CA 1
ATOM 659 C C . SER A 1 90 ? -11.130 -1.657 1.499 1.00 56.50 90 SER A C 1
ATOM 661 O O . SER A 1 90 ? -12.065 -2.318 1.051 1.00 56.50 90 SER A O 1
ATOM 663 N N . VAL A 1 91 ? -9.977 -1.530 0.832 1.00 63.72 91 VAL A N 1
ATOM 664 C CA . VAL A 1 91 ? -9.620 -2.468 -0.253 1.00 63.72 91 VAL A CA 1
ATOM 665 C C . VAL A 1 91 ? -9.582 -3.911 0.285 1.00 63.72 91 VAL A C 1
ATOM 667 O O . VAL A 1 91 ? -9.801 -4.859 -0.465 1.00 63.72 91 VAL A O 1
ATOM 670 N N . PHE A 1 92 ? -9.392 -4.054 1.603 1.00 68.94 92 PHE A N 1
ATOM 671 C CA . PHE A 1 92 ? -9.468 -5.293 2.369 1.00 68.94 92 PHE A CA 1
ATOM 672 C C . PHE A 1 92 ? -10.530 -5.197 3.459 1.00 68.94 92 PHE A C 1
ATOM 674 O O . PHE A 1 92 ? -10.509 -4.281 4.275 1.00 68.94 92 PHE A O 1
ATOM 681 N N . THR A 1 93 ? -11.409 -6.181 3.529 1.00 76.31 93 THR A N 1
ATOM 682 C CA . THR A 1 93 ? -12.305 -6.411 4.662 1.00 76.31 93 THR A CA 1
ATOM 683 C C . THR A 1 93 ? -11.5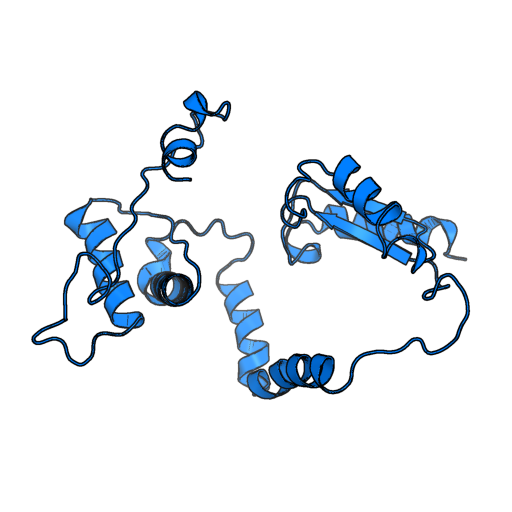20 -6.726 5.942 1.00 76.31 93 THR A C 1
ATOM 685 O O . THR A 1 93 ? -10.374 -7.183 5.906 1.00 76.31 93 THR A O 1
ATOM 688 N N . GLY A 1 94 ? -12.154 -6.537 7.104 1.00 72.56 94 GLY A N 1
ATOM 689 C CA . GLY A 1 94 ? -11.558 -6.916 8.391 1.00 72.56 94 GLY A CA 1
ATOM 690 C C . GLY A 1 94 ? -11.164 -8.396 8.450 1.00 72.56 94 GLY A C 1
ATOM 691 O O . GLY A 1 94 ? -10.090 -8.725 8.951 1.00 72.56 94 GLY A O 1
ATOM 692 N N . ASP A 1 95 ? -11.973 -9.278 7.859 1.00 78.50 95 ASP A N 1
ATOM 693 C CA . ASP A 1 95 ? -11.684 -10.713 7.793 1.00 78.50 95 ASP A CA 1
ATOM 694 C C . ASP A 1 95 ? -10.448 -11.024 6.942 1.00 78.50 95 ASP A C 1
ATOM 696 O O . ASP A 1 95 ? -9.661 -11.896 7.309 1.00 78.50 95 ASP A O 1
ATOM 700 N N . GLU A 1 96 ? -10.220 -10.310 5.837 1.00 78.69 96 GLU A N 1
ATOM 701 C CA . GLU A 1 96 ? -9.017 -10.482 5.009 1.00 78.69 96 GLU A CA 1
ATOM 702 C C . GLU A 1 96 ? -7.752 -10.068 5.769 1.00 78.69 96 GLU A C 1
ATOM 704 O O . GLU A 1 96 ? -6.756 -10.800 5.770 1.00 78.69 96 GLU A O 1
ATOM 709 N N . LEU A 1 97 ? -7.809 -8.946 6.493 1.00 74.75 97 LEU A N 1
ATOM 710 C CA . LEU A 1 97 ? -6.703 -8.484 7.334 1.00 74.75 97 LEU A CA 1
ATOM 711 C C . LEU A 1 97 ? -6.417 -9.462 8.480 1.00 74.75 97 LEU A C 1
ATOM 713 O O . LEU A 1 97 ? -5.265 -9.842 8.707 1.00 74.75 97 LEU A O 1
ATOM 717 N N . LEU A 1 98 ? -7.462 -9.919 9.176 1.00 77.50 98 LEU A N 1
ATOM 718 C CA . LEU A 1 98 ? -7.337 -10.894 10.259 1.00 77.50 98 LEU A CA 1
ATOM 719 C C . LEU A 1 98 ? -6.853 -12.249 9.748 1.00 77.50 98 LEU A C 1
ATOM 721 O O . LEU A 1 98 ? -6.042 -12.891 10.414 1.00 77.50 98 LEU A O 1
ATOM 725 N N . THR A 1 99 ? -7.283 -12.673 8.561 1.00 82.00 99 THR A N 1
ATOM 726 C CA . THR A 1 99 ? -6.793 -13.899 7.920 1.00 82.00 99 THR A CA 1
ATOM 727 C C . THR A 1 99 ? -5.293 -13.802 7.675 1.00 82.00 99 THR A C 1
ATOM 729 O O . THR A 1 99 ? -4.547 -14.704 8.065 1.00 82.00 99 THR A O 1
ATOM 732 N N . HIS A 1 100 ? -4.822 -12.689 7.107 1.00 77.75 100 HIS A N 1
ATOM 733 C CA . HIS A 1 100 ? -3.398 -12.481 6.870 1.00 77.75 100 HIS A CA 1
ATOM 734 C C . HIS A 1 100 ? -2.602 -12.463 8.184 1.00 77.75 100 HIS A C 1
ATOM 736 O O . HIS A 1 100 ? -1.614 -13.184 8.316 1.00 77.75 100 HIS A O 1
ATOM 742 N N . ALA A 1 101 ? -3.069 -11.728 9.199 1.00 75.19 101 ALA A N 1
ATOM 743 C CA . ALA A 1 101 ? -2.442 -11.696 10.523 1.00 75.19 101 ALA A CA 1
ATOM 744 C C . ALA A 1 101 ? -2.404 -13.084 11.189 1.00 75.19 101 ALA A C 1
ATOM 746 O O . ALA A 1 101 ? -1.393 -13.477 11.780 1.00 75.19 101 ALA A O 1
ATOM 747 N N . THR A 1 102 ? -3.480 -13.861 11.041 1.00 81.88 102 THR A N 1
ATOM 748 C CA . THR A 1 102 ? -3.600 -15.210 11.601 1.00 81.88 102 THR A CA 1
ATOM 749 C C . THR A 1 102 ? -2.540 -16.142 11.029 1.00 81.88 102 THR A C 1
ATOM 751 O O . THR A 1 102 ? -1.951 -16.900 11.794 1.00 81.88 102 THR A O 1
ATOM 754 N N . ILE A 1 103 ? -2.218 -16.050 9.731 1.00 79.88 103 ILE A N 1
ATOM 755 C CA . ILE A 1 103 ? -1.150 -16.853 9.108 1.00 79.88 103 ILE A CA 1
ATOM 756 C C . ILE A 1 103 ? 0.188 -16.645 9.832 1.00 79.88 103 ILE A C 1
ATOM 758 O O . ILE A 1 103 ? 0.901 -17.617 10.082 1.00 79.88 103 ILE A O 1
ATOM 762 N N . TYR A 1 104 ? 0.535 -15.415 10.212 1.00 73.12 104 TYR A N 1
ATOM 763 C CA . TYR A 1 104 ? 1.774 -15.151 10.954 1.00 73.12 104 TYR A CA 1
ATOM 764 C C . TYR A 1 104 ? 1.694 -15.625 12.403 1.00 73.12 104 TYR A C 1
ATOM 766 O O . TYR A 1 104 ? 2.660 -16.186 12.928 1.00 73.12 104 TYR A O 1
ATOM 774 N N . TRP A 1 105 ? 0.542 -15.413 13.040 1.00 72.94 105 TRP A N 1
ATOM 775 C CA . TRP A 1 105 ? 0.309 -15.787 14.429 1.00 72.94 105 TRP A CA 1
ATOM 776 C C . TRP A 1 105 ? 0.394 -17.301 14.642 1.00 72.94 105 TRP A C 1
ATOM 778 O O . TRP A 1 105 ? 1.202 -17.761 15.448 1.00 72.94 105 TRP A O 1
ATOM 788 N N . VAL A 1 106 ? -0.378 -18.093 13.888 1.00 85.69 106 VAL A N 1
ATOM 789 C CA . VAL A 1 106 ? -0.447 -19.556 14.077 1.00 85.69 106 VAL A CA 1
ATOM 790 C C . VAL A 1 106 ? 0.865 -20.255 13.734 1.00 85.69 106 VAL A C 1
ATOM 792 O O . VAL A 1 106 ? 1.174 -21.296 14.306 1.00 85.69 106 VAL A O 1
ATOM 795 N N . ASN A 1 107 ? 1.659 -19.665 12.838 1.00 83.19 107 ASN A N 1
ATOM 796 C CA . ASN A 1 107 ? 2.979 -20.174 12.472 1.00 83.19 107 ASN A CA 1
ATOM 797 C C . ASN A 1 107 ? 4.107 -19.626 13.358 1.00 83.19 107 ASN A C 1
ATOM 799 O O . ASN A 1 107 ? 5.263 -19.999 13.158 1.00 83.19 107 ASN A O 1
ATOM 803 N N . ASN A 1 108 ? 3.801 -18.730 14.306 1.00 83.50 108 ASN A N 1
ATOM 804 C CA . ASN A 1 108 ? 4.779 -18.024 15.135 1.00 83.50 108 ASN A CA 1
ATOM 805 C C . ASN A 1 108 ? 5.940 -17.433 14.304 1.00 83.50 108 ASN A C 1
ATOM 807 O O . ASN A 1 108 ? 7.119 -17.555 14.648 1.00 83.50 108 ASN A O 1
ATOM 811 N N . SER A 1 109 ? 5.612 -16.851 13.147 1.00 85.19 109 SER A N 1
ATOM 812 C CA . SER A 1 109 ? 6.589 -16.577 12.086 1.00 85.19 109 SER A CA 1
ATOM 813 C C . SER A 1 109 ? 6.995 -15.111 11.959 1.00 85.19 109 SER A C 1
ATOM 815 O O . SER A 1 109 ? 7.795 -14.775 11.089 1.00 85.19 109 SER A O 1
ATOM 817 N N . ILE A 1 110 ? 6.508 -14.221 12.831 1.00 77.75 110 ILE A N 1
ATOM 818 C CA . ILE A 1 110 ? 6.822 -12.787 12.732 1.00 77.75 110 ILE A CA 1
ATOM 819 C C . ILE A 1 110 ? 8.321 -12.502 12.923 1.00 77.75 110 ILE A C 1
ATOM 821 O O . ILE A 1 110 ? 8.926 -11.746 12.170 1.00 77.75 110 ILE A O 1
ATOM 825 N N . ALA A 1 111 ? 8.971 -13.169 13.879 1.00 73.94 111 ALA A N 1
ATOM 826 C CA . ALA A 1 111 ? 10.400 -12.978 14.120 1.00 73.94 111 ALA A CA 1
ATOM 827 C C . ALA A 1 111 ? 11.265 -13.589 13.003 1.00 73.94 111 ALA A C 1
ATOM 829 O O . ALA A 1 111 ? 12.322 -13.058 12.653 1.00 73.94 111 ALA A O 1
ATOM 830 N N . THR A 1 112 ? 10.843 -14.723 12.437 1.00 85.31 112 THR A N 1
ATOM 831 C CA . THR A 1 112 ? 11.577 -15.382 11.350 1.00 85.31 112 THR A CA 1
ATOM 832 C C . THR A 1 112 ? 11.383 -14.668 10.016 1.00 85.31 112 THR A C 1
ATOM 834 O O . THR A 1 112 ? 12.346 -14.593 9.256 1.00 85.31 112 THR A O 1
ATOM 837 N N . SER A 1 113 ? 10.219 -14.064 9.756 1.00 74.31 113 SER A N 1
ATOM 838 C CA . SER A 1 113 ? 10.003 -13.215 8.577 1.00 74.31 113 SER A CA 1
ATOM 839 C C . SER A 1 113 ? 10.858 -11.944 8.634 1.00 74.31 113 SER A C 1
ATOM 841 O O . SER A 1 113 ? 11.527 -11.615 7.658 1.00 74.31 113 SER A O 1
ATOM 843 N N . MET A 1 114 ? 10.962 -11.290 9.799 1.00 80.25 114 MET A N 1
ATOM 844 C CA . MET A 1 114 ? 11.832 -10.118 9.992 1.00 80.25 114 MET A CA 1
ATOM 845 C C . MET A 1 114 ? 13.320 -10.429 9.763 1.00 80.25 114 MET A C 1
ATOM 847 O O . MET A 1 114 ? 14.082 -9.572 9.309 1.00 80.25 114 MET A O 1
ATOM 851 N N . ARG A 1 115 ? 13.755 -11.670 10.027 1.00 86.94 115 ARG A N 1
ATOM 852 C CA . ARG A 1 115 ? 15.146 -12.100 9.807 1.00 86.94 115 ARG A CA 1
ATOM 853 C C . ARG A 1 115 ? 15.581 -11.963 8.350 1.00 86.94 115 ARG A C 1
ATOM 855 O O . ARG A 1 115 ? 16.753 -11.682 8.110 1.00 86.94 115 ARG A O 1
ATOM 862 N N . TYR A 1 116 ? 14.661 -12.136 7.399 1.00 81.12 116 TYR A N 1
ATOM 863 C CA . TYR A 1 116 ? 14.942 -11.958 5.974 1.00 81.12 116 TYR A CA 1
ATOM 864 C C . TYR A 1 116 ? 15.535 -10.569 5.690 1.00 81.12 116 TYR A C 1
ATOM 866 O O . TYR A 1 116 ? 16.593 -10.469 5.075 1.00 81.12 116 TYR A O 1
ATOM 874 N N . TYR A 1 117 ? 14.932 -9.512 6.242 1.00 80.44 117 TYR A N 1
ATOM 875 C CA . TYR A 1 117 ? 15.387 -8.129 6.070 1.00 80.44 117 TYR A CA 1
ATOM 876 C C . TYR A 1 117 ? 16.763 -7.884 6.694 1.00 80.44 117 TYR A C 1
ATOM 878 O O . TYR A 1 117 ? 17.642 -7.284 6.078 1.00 80.44 117 TYR A O 1
ATOM 886 N N . ALA A 1 118 ? 16.985 -8.398 7.907 1.00 80.81 118 ALA A N 1
ATOM 887 C CA . ALA A 1 118 ? 18.292 -8.301 8.551 1.00 80.81 118 ALA A CA 1
ATOM 888 C C . ALA A 1 118 ? 19.382 -9.012 7.729 1.00 80.81 118 ALA A C 1
ATOM 890 O O . ALA A 1 118 ? 20.505 -8.519 7.627 1.00 80.81 118 ALA A O 1
ATOM 891 N N . ASN A 1 119 ? 19.052 -10.155 7.125 1.00 89.62 119 ASN A N 1
ATOM 892 C CA . ASN A 1 119 ? 19.982 -10.917 6.302 1.00 89.62 119 ASN A CA 1
ATOM 893 C C . ASN A 1 119 ? 20.248 -10.260 4.947 1.00 89.62 119 ASN A C 1
ATOM 895 O O . ASN A 1 119 ? 21.399 -10.270 4.529 1.00 89.62 119 ASN A O 1
ATOM 899 N N . ALA A 1 120 ? 19.251 -9.646 4.306 1.00 82.88 120 ALA A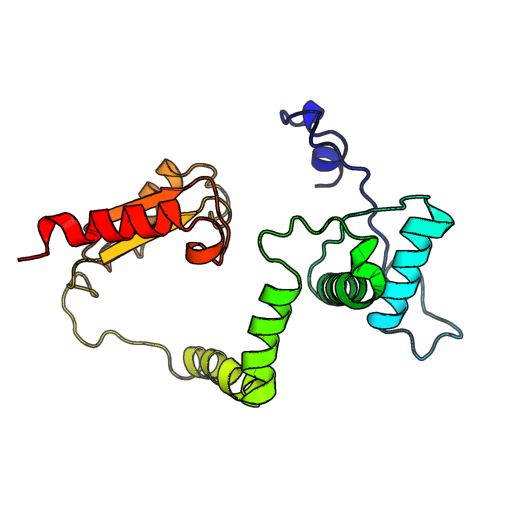 N 1
ATOM 900 C CA . ALA A 1 120 ? 19.446 -8.910 3.055 1.00 82.88 120 ALA A CA 1
ATOM 901 C C . ALA A 1 120 ? 20.494 -7.786 3.201 1.00 82.88 120 ALA A C 1
ATOM 903 O O . ALA A 1 120 ? 21.292 -7.565 2.296 1.00 82.88 120 ALA A O 1
ATOM 904 N N . ASN A 1 121 ? 20.552 -7.139 4.373 1.00 85.88 121 ASN A N 1
ATOM 905 C CA . ASN A 1 121 ? 21.574 -6.134 4.687 1.00 85.88 121 ASN A CA 1
ATOM 906 C C . ASN A 1 121 ? 22.939 -6.742 5.051 1.00 85.88 121 ASN A C 1
ATOM 908 O O . ASN A 1 121 ? 23.978 -6.195 4.692 1.00 85.88 121 ASN A O 1
ATOM 912 N N . ARG A 1 122 ? 22.960 -7.855 5.795 1.00 93.00 122 ARG A N 1
ATOM 913 C CA . ARG A 1 122 ? 24.211 -8.511 6.234 1.00 93.00 122 ARG A CA 1
ATOM 914 C C . ARG A 1 122 ? 24.911 -9.284 5.122 1.00 93.00 122 ARG A C 1
ATOM 916 O O . ARG A 1 122 ? 26.125 -9.464 5.167 1.00 93.00 122 ARG A O 1
ATOM 923 N N . HIS A 1 123 ? 24.137 -9.776 4.166 1.00 93.62 123 HIS A N 1
ATOM 924 C CA . HIS A 1 123 ? 24.582 -10.612 3.064 1.00 93.62 123 HIS A CA 1
ATOM 925 C C . HIS A 1 123 ? 24.077 -9.984 1.765 1.00 93.62 123 HIS A C 1
ATOM 927 O O . HIS A 1 123 ? 23.091 -10.465 1.200 1.00 93.62 123 HIS A O 1
ATOM 933 N N . PRO A 1 124 ? 24.702 -8.874 1.327 1.00 90.81 124 PRO A N 1
ATOM 934 C CA . PRO A 1 124 ? 24.262 -8.166 0.140 1.00 90.81 124 PRO A CA 1
ATOM 935 C C . PRO A 1 124 ? 24.304 -9.099 -1.066 1.00 90.81 124 PRO A C 1
ATOM 937 O O . PRO A 1 124 ? 25.226 -9.901 -1.234 1.00 90.81 124 PRO A O 1
ATOM 940 N N . TRP A 1 125 ? 23.273 -8.991 -1.894 1.00 90.56 125 TRP A N 1
ATOM 941 C CA . TRP A 1 125 ? 23.155 -9.786 -3.103 1.00 90.56 125 TRP A CA 1
ATOM 942 C C . TRP A 1 125 ? 24.277 -9.458 -4.100 1.00 90.56 125 TRP A C 1
ATOM 944 O O . TRP A 1 125 ? 24.702 -8.307 -4.219 1.00 90.56 125 TRP A O 1
ATOM 954 N N . THR A 1 126 ? 24.713 -10.468 -4.854 1.00 90.31 126 THR A N 1
ATOM 955 C CA . THR A 1 126 ? 25.616 -10.323 -6.000 1.00 90.31 126 THR A CA 1
ATOM 956 C C . THR A 1 126 ? 25.087 -11.109 -7.206 1.00 90.31 126 THR A C 1
ATOM 958 O O . THR A 1 126 ? 24.442 -12.149 -7.026 1.00 90.31 126 THR A O 1
ATOM 961 N N . PRO A 1 127 ? 25.350 -10.651 -8.445 1.00 91.12 127 PRO A N 1
ATOM 962 C CA . PRO A 1 127 ? 24.996 -11.405 -9.641 1.00 91.12 127 PRO A CA 1
ATOM 963 C C . PRO A 1 127 ? 25.625 -12.802 -9.645 1.00 91.12 127 PRO A C 1
ATOM 965 O O . PRO A 1 127 ? 26.803 -12.970 -9.336 1.00 91.12 127 PRO A O 1
ATOM 968 N N . ALA A 1 128 ? 24.854 -13.805 -10.069 1.00 93.38 128 ALA A N 1
ATOM 969 C CA . ALA A 1 128 ? 25.352 -15.175 -10.225 1.00 93.38 128 ALA A CA 1
ATOM 970 C C . ALA A 1 128 ? 26.264 -15.355 -11.459 1.00 93.38 128 ALA A C 1
ATOM 972 O O . ALA A 1 128 ? 26.845 -16.422 -11.647 1.00 93.38 128 ALA A O 1
ATOM 973 N N . HIS A 1 129 ? 26.349 -14.340 -12.323 1.00 94.75 129 HIS A N 1
ATOM 974 C CA . HIS A 1 129 ? 27.149 -14.306 -13.546 1.00 94.75 129 HIS A CA 1
ATOM 975 C C . HIS A 1 129 ? 27.373 -12.859 -14.009 1.00 94.75 129 HIS A C 1
ATOM 977 O O . HIS A 1 129 ? 26.742 -11.934 -13.505 1.00 94.75 129 HIS A O 1
ATOM 983 N N . ASP A 1 130 ? 28.201 -12.684 -15.033 1.00 94.56 130 ASP A N 1
ATOM 984 C CA . ASP A 1 130 ? 28.602 -11.406 -15.640 1.00 94.56 130 ASP A CA 1
ATOM 985 C C . ASP A 1 130 ? 27.817 -11.025 -16.913 1.00 94.56 130 ASP A C 1
ATOM 987 O O . ASP A 1 130 ? 28.092 -10.003 -17.537 1.00 94.56 130 ASP A O 1
ATOM 991 N N . ARG A 1 131 ? 26.831 -11.836 -17.317 1.00 94.50 131 ARG A N 1
ATOM 992 C CA . ARG A 1 131 ? 25.992 -11.578 -18.503 1.00 94.50 131 ARG A CA 1
ATOM 993 C C . ARG A 1 131 ? 25.035 -10.397 -18.304 1.00 94.50 131 ARG A C 1
ATOM 995 O O . ARG A 1 131 ? 24.477 -10.235 -17.219 1.00 94.50 131 ARG A O 1
ATOM 1002 N N . THR A 1 132 ? 24.753 -9.696 -19.405 1.00 92.31 132 THR A N 1
ATOM 1003 C CA . THR A 1 132 ? 23.774 -8.599 -19.494 1.00 92.31 132 THR A CA 1
ATOM 1004 C C . THR A 1 132 ? 22.662 -8.949 -20.502 1.00 92.31 132 THR A C 1
ATOM 1006 O O . THR A 1 132 ? 22.983 -9.468 -21.576 1.00 92.31 132 THR A O 1
ATOM 1009 N N . PRO A 1 133 ? 21.371 -8.697 -20.199 1.00 94.31 133 PRO A N 1
ATOM 1010 C CA . PRO A 1 133 ? 20.854 -8.237 -18.907 1.00 94.31 133 PRO A CA 1
ATOM 1011 C C . PRO A 1 133 ? 21.107 -9.273 -17.807 1.00 94.31 133 PRO A C 1
ATOM 1013 O O . PRO A 1 133 ? 21.226 -10.470 -18.080 1.00 94.31 133 PRO A O 1
ATOM 1016 N N . VAL A 1 134 ? 21.200 -8.809 -16.560 1.00 95.12 134 VAL A N 1
ATOM 1017 C CA . VAL A 1 134 ? 21.447 -9.676 -15.397 1.00 95.12 134 VAL A CA 1
ATOM 1018 C C . VAL A 1 134 ? 20.354 -10.741 -15.285 1.00 95.12 134 VAL A C 1
ATOM 1020 O O . VAL A 1 134 ? 20.634 -11.915 -15.052 1.00 95.12 134 VAL A O 1
ATOM 1023 N N . VAL A 1 135 ? 19.102 -10.352 -15.521 1.00 95.56 135 VAL A N 1
ATOM 1024 C CA . VAL A 1 135 ? 17.959 -11.256 -15.631 1.00 95.56 135 VAL A CA 1
ATOM 1025 C C . VAL A 1 135 ? 17.644 -11.471 -17.110 1.00 95.56 135 VAL A C 1
ATOM 1027 O O . VAL A 1 135 ? 16.948 -10.677 -17.737 1.00 95.56 135 VAL A O 1
ATOM 1030 N N . GLN A 1 136 ? 18.170 -12.560 -17.675 1.00 94.94 136 GLN A N 1
ATOM 1031 C CA . GLN A 1 136 ? 17.994 -12.892 -19.097 1.00 94.94 136 GLN A CA 1
ATOM 1032 C C . GLN A 1 136 ? 16.630 -13.513 -19.430 1.00 94.94 136 GLN A C 1
ATOM 1034 O O . GLN A 1 136 ? 16.207 -13.488 -20.587 1.00 94.94 136 GLN A O 1
ATOM 1039 N N . ALA A 1 137 ? 15.945 -14.090 -18.440 1.00 93.62 137 ALA A N 1
ATOM 1040 C CA . ALA A 1 137 ? 14.599 -14.619 -18.630 1.00 93.62 137 ALA A CA 1
ATOM 1041 C C . ALA A 1 137 ? 13.625 -13.481 -18.991 1.00 93.62 137 ALA A C 1
ATOM 1043 O O . ALA A 1 137 ? 13.792 -12.386 -18.461 1.00 93.62 137 ALA A O 1
ATOM 1044 N N . PRO A 1 138 ? 12.610 -13.716 -19.844 1.00 94.12 138 PRO A N 1
ATOM 1045 C CA . PRO A 1 138 ? 11.582 -12.719 -20.125 1.00 94.12 138 PRO A CA 1
ATOM 1046 C C . PRO A 1 138 ? 10.898 -12.221 -18.847 1.00 94.12 138 PRO A C 1
ATOM 1048 O O . PRO A 1 138 ? 10.364 -13.020 -18.075 1.00 94.12 138 PRO A O 1
ATOM 1051 N N . VAL A 1 139 ? 10.901 -10.904 -18.638 1.00 95.38 139 VAL A N 1
ATOM 1052 C CA . VAL A 1 139 ? 10.341 -10.252 -17.447 1.00 95.38 139 VAL A CA 1
ATOM 1053 C C . VAL A 1 139 ? 9.113 -9.425 -17.810 1.00 95.38 139 VAL A C 1
ATOM 1055 O O . VAL A 1 139 ? 9.131 -8.638 -18.757 1.00 95.38 139 VAL A O 1
ATOM 1058 N N . GLY A 1 140 ? 8.050 -9.603 -17.028 1.00 95.12 140 GLY A N 1
ATOM 1059 C CA . GLY A 1 140 ? 6.888 -8.725 -17.006 1.00 95.12 140 GLY A CA 1
ATOM 1060 C C . GLY A 1 140 ? 6.847 -7.927 -15.707 1.00 95.12 140 GLY A C 1
ATOM 1061 O O . GLY A 1 140 ? 7.010 -8.521 -14.642 1.00 95.12 140 GLY A O 1
ATOM 1062 N N . LEU A 1 141 ? 6.610 -6.620 -15.787 1.00 95.31 141 LEU A N 1
ATOM 1063 C CA . LEU A 1 141 ? 6.478 -5.728 -14.635 1.00 95.31 141 LEU A CA 1
ATOM 1064 C C . LEU A 1 141 ? 5.125 -5.020 -14.663 1.00 95.31 141 LEU A C 1
ATOM 1066 O O . LEU A 1 141 ? 4.769 -4.382 -15.655 1.00 95.31 141 LEU A O 1
ATOM 1070 N N . THR A 1 142 ? 4.407 -5.120 -13.547 1.00 95.19 142 THR A N 1
ATOM 1071 C CA . THR A 1 142 ? 3.171 -4.383 -13.276 1.00 95.19 142 THR A CA 1
ATOM 1072 C C . THR A 1 142 ? 3.470 -3.363 -12.189 1.00 95.19 142 THR A C 1
ATOM 1074 O O . THR A 1 142 ? 3.789 -3.732 -11.063 1.00 95.19 142 THR A O 1
ATOM 1077 N N . LEU A 1 143 ? 3.398 -2.089 -12.549 1.00 95.12 143 LEU A N 1
ATOM 1078 C CA . LEU A 1 143 ? 3.642 -0.936 -11.692 1.00 95.12 143 LEU A CA 1
ATOM 1079 C C . LEU A 1 143 ? 2.305 -0.247 -11.382 1.00 95.12 143 LEU A C 1
ATOM 1081 O O . LEU A 1 143 ? 1.334 -0.394 -12.129 1.00 95.12 143 LEU A O 1
ATOM 1085 N N . VAL A 1 144 ? 2.257 0.537 -10.309 1.00 92.75 144 VAL A N 1
ATOM 1086 C CA . VAL A 1 144 ? 1.095 1.360 -9.943 1.00 92.75 144 VAL A CA 1
ATOM 1087 C C . VAL A 1 144 ? 1.531 2.775 -9.589 1.00 92.75 144 VAL A C 1
ATOM 1089 O O . VAL A 1 144 ? 2.627 2.972 -9.062 1.00 92.75 144 VAL A O 1
ATOM 1092 N N . THR A 1 145 ? 0.688 3.762 -9.891 1.00 90.69 145 THR A N 1
ATOM 1093 C CA . THR A 1 145 ? 1.036 5.182 -9.713 1.00 90.69 145 THR A CA 1
ATOM 1094 C C . THR A 1 145 ? 1.120 5.609 -8.251 1.00 90.69 145 THR A C 1
ATOM 1096 O O . THR A 1 145 ? 1.874 6.522 -7.929 1.00 90.69 145 THR A O 1
ATOM 1099 N N . CYS A 1 146 ? 0.428 4.925 -7.336 1.00 85.94 146 CYS A N 1
ATOM 1100 C CA . CYS A 1 146 ? 0.530 5.217 -5.903 1.00 85.94 146 CYS A CA 1
ATOM 1101 C C . CYS A 1 146 ? 1.936 4.950 -5.326 1.00 85.94 146 CYS A C 1
ATOM 1103 O O . CYS A 1 146 ? 2.267 5.461 -4.262 1.00 85.94 146 CYS A O 1
ATOM 1105 N N . GLU A 1 147 ? 2.751 4.129 -6.001 1.00 85.00 147 GLU A N 1
ATOM 1106 C CA . GLU A 1 147 ? 4.140 3.829 -5.630 1.00 85.00 147 GLU A CA 1
ATOM 1107 C C . GLU A 1 147 ? 5.142 4.596 -6.499 1.00 85.00 147 GLU A C 1
ATOM 1109 O O . GLU A 1 147 ? 6.316 4.218 -6.615 1.00 85.00 147 GLU A O 1
ATOM 1114 N N . ASN A 1 148 ? 4.689 5.657 -7.165 1.00 90.50 148 ASN A N 1
ATOM 1115 C CA . ASN A 1 148 ? 5.577 6.460 -7.975 1.00 90.50 148 ASN A CA 1
ATOM 1116 C C . ASN A 1 148 ? 6.673 7.115 -7.115 1.00 90.50 148 ASN A C 1
ATOM 1118 O O . ASN A 1 148 ? 6.414 7.588 -6.0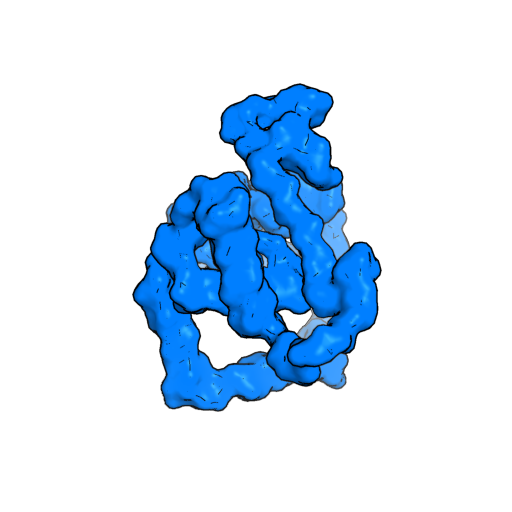04 1.00 90.50 148 ASN A O 1
ATOM 1122 N N . PRO A 1 149 ? 7.914 7.177 -7.629 1.00 86.31 149 PRO A N 1
ATOM 1123 C CA . PRO A 1 149 ? 8.953 7.998 -7.027 1.00 86.31 149 PRO A CA 1
ATOM 1124 C C . PRO A 1 149 ? 8.544 9.479 -6.990 1.00 86.31 149 PRO A C 1
ATOM 1126 O O . PRO A 1 149 ? 7.765 9.916 -7.838 1.00 86.31 149 PRO A O 1
ATOM 1129 N N . PRO A 1 150 ? 9.125 10.284 -6.084 1.00 86.56 150 PRO A N 1
ATOM 1130 C CA . PRO A 1 150 ? 8.915 11.727 -6.085 1.00 86.56 150 PRO A CA 1
ATOM 1131 C C . PRO A 1 150 ? 9.214 12.353 -7.456 1.00 86.56 150 PRO A C 1
ATOM 1133 O O . PRO A 1 150 ? 10.290 12.130 -8.015 1.00 86.56 150 PRO A O 1
ATOM 1136 N N . GLY A 1 151 ? 8.279 13.162 -7.961 1.00 87.62 151 GLY A N 1
ATOM 1137 C CA . GLY A 1 151 ? 8.395 13.838 -9.257 1.00 87.62 151 GLY A CA 1
ATOM 1138 C C . GLY A 1 151 ? 7.944 13.008 -10.461 1.00 87.62 151 GLY A C 1
ATOM 1139 O O . GLY A 1 151 ? 8.277 13.383 -11.578 1.00 87.62 151 GLY A O 1
ATOM 1140 N N . ILE A 1 152 ? 7.238 11.895 -10.239 1.00 90.81 152 ILE A N 1
ATOM 1141 C CA . ILE A 1 152 ? 6.588 11.096 -11.281 1.00 90.81 152 ILE A CA 1
ATOM 1142 C C . ILE A 1 152 ? 5.111 10.983 -10.927 1.00 90.81 152 ILE A C 1
ATOM 1144 O O . ILE A 1 152 ? 4.761 10.380 -9.915 1.00 90.81 152 ILE A O 1
ATOM 1148 N N . ASP A 1 153 ? 4.239 11.488 -11.788 1.00 86.00 153 ASP A N 1
ATOM 1149 C CA . ASP A 1 153 ? 2.808 11.574 -11.469 1.00 86.00 153 ASP A CA 1
ATOM 1150 C C . ASP A 1 153 ? 1.965 10.633 -12.347 1.00 86.00 153 ASP A C 1
ATOM 1152 O O . ASP A 1 153 ? 0.893 10.186 -11.942 1.00 86.00 153 ASP A O 1
ATOM 1156 N N . GLY A 1 154 ? 2.472 10.255 -13.528 1.00 90.75 154 GLY A N 1
ATOM 1157 C CA . GLY A 1 154 ? 1.737 9.453 -14.512 1.00 90.75 154 GLY A CA 1
ATOM 1158 C C . GLY A 1 154 ? 2.252 8.024 -14.709 1.00 90.75 154 GLY A C 1
ATOM 1159 O O . GLY A 1 154 ? 3.428 7.723 -14.500 1.00 90.75 154 GLY A O 1
ATOM 1160 N N . GLY A 1 155 ? 1.381 7.136 -15.199 1.00 92.12 155 GLY A N 1
ATOM 1161 C CA . GLY A 1 155 ? 1.745 5.753 -15.530 1.00 92.12 155 GLY A CA 1
ATOM 1162 C C . GLY A 1 155 ? 2.798 5.652 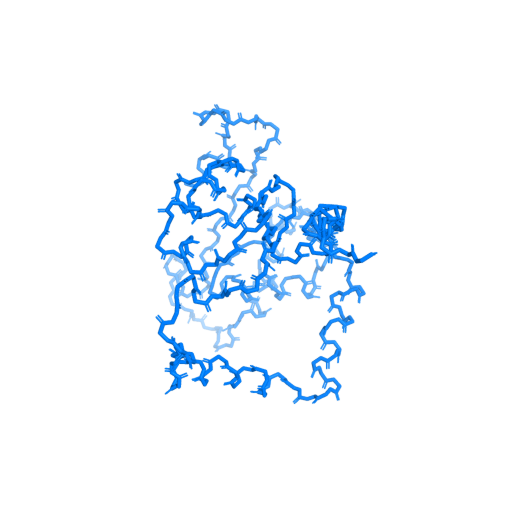-16.643 1.00 92.12 155 GLY A C 1
ATOM 1163 O O . GLY A 1 155 ? 3.815 4.978 -16.482 1.00 92.12 155 GLY A O 1
ATOM 1164 N N . ASP A 1 156 ? 2.617 6.379 -17.747 1.00 93.75 156 ASP A N 1
ATOM 1165 C CA . ASP A 1 156 ? 3.588 6.392 -18.854 1.00 93.75 156 ASP A CA 1
ATOM 1166 C C . ASP A 1 156 ? 4.953 6.940 -18.423 1.00 93.75 156 ASP A C 1
ATOM 1168 O O . ASP A 1 156 ? 6.005 6.466 -18.855 1.00 93.75 156 ASP A O 1
ATOM 1172 N N . GLU A 1 157 ? 4.944 7.948 -17.554 1.00 94.25 157 GLU A N 1
ATOM 1173 C CA . GLU A 1 157 ? 6.159 8.497 -16.967 1.00 94.25 157 GLU A CA 1
ATOM 1174 C C . GLU A 1 157 ? 6.843 7.474 -16.059 1.00 94.25 157 GLU A C 1
ATOM 1176 O O . GLU A 1 157 ? 8.055 7.290 -16.156 1.00 94.25 157 GLU A O 1
ATOM 1181 N N . ARG A 1 158 ? 6.071 6.735 -15.256 1.00 94.38 158 ARG A N 1
ATOM 1182 C CA . ARG A 1 158 ? 6.580 5.666 -14.395 1.00 94.38 158 ARG A CA 1
ATOM 1183 C C . ARG A 1 158 ? 7.243 4.535 -15.176 1.00 94.38 158 ARG A C 1
ATOM 1185 O O . ARG A 1 158 ? 8.288 4.043 -14.737 1.00 94.38 158 ARG A O 1
ATOM 1192 N N . VAL A 1 159 ? 6.658 4.137 -16.309 1.00 96.19 159 VAL A N 1
ATOM 1193 C CA . VAL A 1 159 ? 7.240 3.144 -17.227 1.00 96.19 159 VAL A CA 1
ATOM 1194 C C . VAL A 1 159 ? 8.553 3.669 -17.798 1.00 96.19 159 VAL A C 1
ATOM 1196 O O . VAL A 1 159 ? 9.584 3.021 -17.624 1.00 96.19 159 VAL A O 1
ATOM 1199 N N . ARG A 1 160 ? 8.550 4.880 -18.377 1.00 94.62 160 ARG A N 1
ATOM 1200 C CA . ARG A 1 160 ? 9.769 5.495 -18.926 1.00 94.62 160 ARG A CA 1
ATOM 1201 C C . ARG A 1 160 ? 10.872 5.605 -17.881 1.00 94.62 160 ARG A C 1
ATOM 1203 O O . ARG A 1 160 ? 11.997 5.204 -18.145 1.00 94.62 160 ARG A O 1
ATOM 1210 N N . ALA A 1 161 ? 10.547 6.088 -16.685 1.00 93.88 161 ALA A N 1
ATOM 1211 C CA . ALA A 1 161 ? 11.508 6.247 -15.602 1.00 93.88 161 ALA A CA 1
ATOM 1212 C C . ALA A 1 161 ? 12.125 4.917 -15.149 1.00 93.88 161 ALA A C 1
ATOM 1214 O O . ALA A 1 161 ? 13.287 4.888 -14.746 1.00 93.88 161 ALA A O 1
ATOM 1215 N N . PHE A 1 162 ? 11.370 3.814 -15.210 1.00 94.56 162 PHE A N 1
ATOM 1216 C CA . PHE A 1 162 ? 11.921 2.486 -14.959 1.00 94.56 162 PHE A CA 1
ATOM 1217 C C . PHE A 1 162 ? 12.864 2.049 -16.087 1.00 94.56 162 PHE A C 1
ATOM 1219 O O . PHE A 1 162 ? 14.006 1.683 -15.817 1.00 94.56 162 PHE A O 1
ATOM 1226 N N . GLU A 1 163 ? 12.396 2.109 -17.336 1.00 94.31 163 GLU A N 1
ATOM 1227 C CA . GLU A 1 163 ? 13.124 1.615 -18.511 1.00 94.31 163 GLU A CA 1
ATOM 1228 C C . GLU A 1 163 ? 14.426 2.382 -18.763 1.00 94.31 163 GLU A C 1
ATOM 1230 O O . GLU A 1 163 ? 15.446 1.772 -19.075 1.00 94.31 163 GLU A O 1
ATOM 1235 N N . THR A 1 164 ? 14.424 3.705 -18.575 1.00 92.75 164 THR A N 1
ATOM 1236 C CA . THR A 1 164 ? 15.626 4.547 -18.700 1.00 92.75 164 THR A CA 1
ATOM 1237 C C . THR A 1 164 ? 16.405 4.668 -17.391 1.00 92.75 164 THR A C 1
ATOM 1239 O O . THR A 1 164 ? 17.433 5.343 -17.338 1.00 92.75 164 THR A O 1
ATOM 1242 N N . GLY A 1 165 ? 15.883 4.093 -16.309 1.00 91.56 165 GLY A N 1
ATOM 1243 C CA . GLY A 1 165 ? 16.493 4.129 -14.992 1.00 91.56 165 GLY A CA 1
ATOM 1244 C C . GLY A 1 165 ? 17.666 3.153 -14.869 1.00 91.56 165 GLY A C 1
ATOM 1245 O O . GLY A 1 165 ? 17.826 2.242 -15.680 1.00 91.56 165 GLY A O 1
ATOM 1246 N N . PRO A 1 166 ? 18.462 3.263 -13.792 1.00 88.75 166 PRO A N 1
ATOM 1247 C CA . PRO A 1 166 ? 19.648 2.427 -13.582 1.00 88.75 166 PRO A CA 1
ATOM 1248 C C . PRO A 1 166 ? 19.342 0.923 -13.476 1.00 88.75 166 PRO A C 1
ATOM 1250 O O . PRO A 1 166 ? 20.245 0.101 -13.604 1.00 88.75 166 PRO A O 1
ATOM 1253 N N . GLN A 1 167 ? 18.082 0.560 -13.221 1.00 86.06 167 GLN A N 1
ATOM 1254 C CA . GLN A 1 167 ? 17.625 -0.826 -13.134 1.00 86.06 167 GLN A CA 1
ATOM 1255 C C . GLN A 1 167 ? 16.976 -1.334 -14.429 1.00 86.06 167 GLN A C 1
ATOM 1257 O O . GLN A 1 167 ? 16.783 -2.539 -14.550 1.00 86.06 167 GLN A O 1
ATOM 1262 N N . GLY A 1 168 ? 16.658 -0.475 -15.404 1.00 91.00 168 GLY A N 1
ATOM 1263 C CA . GLY A 1 168 ? 15.974 -0.891 -16.635 1.00 91.00 168 GLY A CA 1
ATOM 1264 C C . GLY A 1 168 ? 16.789 -1.903 -17.444 1.00 91.00 168 GLY A C 1
ATOM 1265 O O . GLY A 1 168 ? 16.279 -2.948 -17.852 1.00 91.00 168 GLY A O 1
ATOM 1266 N N . GLU A 1 169 ? 18.097 -1.660 -17.569 1.00 92.69 169 GLU A N 1
ATOM 1267 C CA . GLU A 1 169 ? 19.036 -2.530 -18.295 1.00 92.69 169 GLU A CA 1
ATOM 1268 C C . GLU A 1 169 ? 19.316 -3.871 -17.594 1.00 92.69 169 GLU A C 1
ATOM 1270 O O . GLU A 1 169 ? 19.926 -4.774 -18.172 1.00 92.69 169 GLU A O 1
ATOM 1275 N N . TRP A 1 170 ? 18.873 -4.042 -16.344 1.00 94.00 170 TRP A N 1
ATOM 1276 C CA . TRP A 1 170 ? 19.107 -5.278 -15.597 1.00 94.00 170 TRP A CA 1
ATOM 1277 C C . TRP A 1 170 ? 18.197 -6.419 -16.042 1.00 94.00 170 TRP A C 1
ATOM 1279 O O . TRP A 1 170 ? 18.507 -7.578 -15.759 1.00 94.00 170 TRP A O 1
ATOM 1289 N N . PHE A 1 171 ? 17.098 -6.121 -16.736 1.00 95.75 171 PHE A N 1
ATOM 1290 C CA . PHE A 1 171 ? 16.059 -7.092 -17.059 1.00 95.75 171 PHE A CA 1
ATOM 1291 C C . PHE A 1 171 ? 15.817 -7.183 -18.564 1.00 95.75 171 PHE A C 1
ATOM 1293 O O . PHE A 1 171 ? 15.682 -6.170 -19.247 1.00 95.75 171 PHE A O 1
ATOM 1300 N N . ASN A 1 172 ? 15.655 -8.409 -19.066 1.00 94.50 172 ASN A N 1
ATOM 1301 C CA . ASN A 1 172 ? 15.035 -8.676 -20.362 1.00 94.50 172 ASN A CA 1
ATOM 1302 C C . ASN A 1 172 ? 13.516 -8.433 -20.268 1.00 94.50 172 ASN A C 1
ATOM 1304 O O . ASN A 1 172 ? 12.720 -9.372 -20.180 1.00 94.50 172 ASN A O 1
ATOM 1308 N N . HIS A 1 173 ? 13.114 -7.166 -20.188 1.00 93.31 173 HIS A N 1
ATOM 1309 C CA . HIS A 1 173 ? 11.716 -6.778 -20.060 1.00 93.31 173 HIS A CA 1
ATOM 1310 C C . HIS A 1 173 ? 10.977 -6.992 -21.390 1.00 93.31 173 HIS A C 1
ATOM 1312 O O . HIS A 1 173 ? 11.286 -6.381 -22.406 1.00 93.31 173 HIS A O 1
ATOM 1318 N N . VAL A 1 174 ? 9.979 -7.877 -21.383 1.00 94.31 174 VAL A N 1
ATOM 1319 C CA . VAL A 1 174 ? 9.084 -8.122 -22.531 1.00 94.31 174 VAL A CA 1
ATOM 1320 C C . VAL A 1 174 ? 7.729 -7.440 -22.360 1.00 94.31 174 VAL A C 1
ATOM 1322 O O . VAL A 1 174 ? 6.936 -7.374 -23.297 1.00 94.31 174 VAL A O 1
ATOM 1325 N N . ASN A 1 175 ? 7.446 -6.966 -21.146 1.00 95.44 175 ASN A N 1
ATOM 1326 C CA . ASN A 1 175 ? 6.241 -6.233 -20.815 1.00 95.44 175 ASN A CA 1
ATOM 1327 C C . ASN A 1 175 ? 6.474 -5.338 -19.588 1.00 95.44 175 ASN A C 1
ATOM 1329 O O . ASN A 1 175 ? 6.781 -5.847 -18.513 1.00 95.44 175 ASN A O 1
ATOM 1333 N N . VAL A 1 176 ? 6.271 -4.031 -19.724 1.00 96.56 176 VAL A N 1
ATOM 1334 C CA . VAL A 1 176 ? 6.237 -3.086 -18.601 1.00 96.56 176 VAL A CA 1
ATOM 1335 C C . VAL A 1 176 ? 4.943 -2.288 -18.714 1.00 96.56 176 VAL A C 1
ATOM 1337 O O . VAL A 1 176 ? 4.619 -1.758 -19.777 1.00 96.56 176 VAL A O 1
ATOM 1340 N N . ALA A 1 177 ? 4.159 -2.241 -17.642 1.00 96.38 177 ALA A N 1
ATOM 1341 C CA . ALA A 1 177 ? 2.991 -1.371 -17.545 1.00 96.38 177 ALA A CA 1
ATOM 1342 C C . ALA A 1 177 ? 2.912 -0.707 -16.189 1.00 96.38 177 ALA A C 1
ATOM 1344 O O . ALA A 1 177 ? 3.315 -1.288 -15.186 1.00 96.38 177 ALA A O 1
ATOM 1345 N N . ALA A 1 178 ? 2.302 0.470 -16.179 1.00 96.56 178 ALA A N 1
ATOM 1346 C CA . ALA A 1 178 ? 1.848 1.132 -14.977 1.00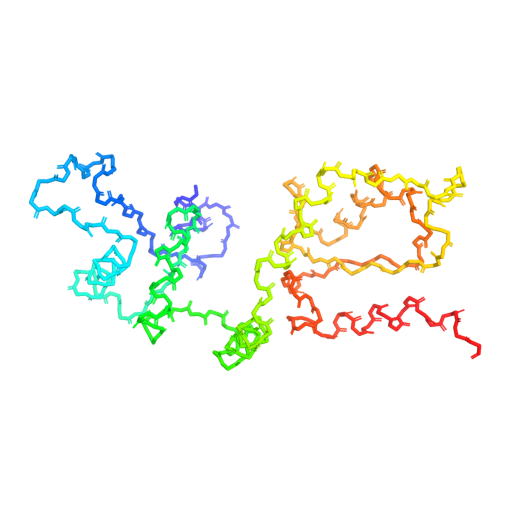 96.56 178 ALA A CA 1
ATOM 1347 C C . ALA A 1 178 ? 0.331 1.325 -15.036 1.00 96.56 178 ALA A C 1
ATOM 1349 O O . ALA A 1 178 ? -0.224 1.578 -16.105 1.00 96.56 178 ALA A O 1
ATOM 1350 N N . HIS A 1 179 ? -0.326 1.209 -13.885 1.00 94.81 179 HIS A N 1
ATOM 1351 C CA . HIS A 1 179 ? -1.771 1.372 -13.740 1.00 94.81 179 HIS A CA 1
ATOM 1352 C C . HIS A 1 179 ? -2.074 2.470 -12.727 1.00 94.81 179 HIS A C 1
ATOM 1354 O O . HIS A 1 179 ? -1.418 2.565 -11.694 1.00 94.81 179 HIS A O 1
ATOM 1360 N N . GLU A 1 180 ? -3.096 3.276 -13.003 1.00 91.12 180 GLU A N 1
ATOM 1361 C CA . GLU A 1 180 ? -3.493 4.392 -12.128 1.00 91.12 180 GLU A CA 1
ATOM 1362 C C . GLU A 1 180 ? -4.212 3.931 -10.852 1.00 91.12 180 GLU A C 1
ATOM 1364 O O . GLU A 1 180 ? -4.314 4.669 -9.878 1.00 91.12 180 GLU A O 1
ATOM 1369 N N . ARG A 1 181 ? -4.720 2.693 -10.857 1.00 86.00 181 ARG A N 1
ATOM 1370 C CA . ARG A 1 181 ? -5.465 2.097 -9.748 1.00 86.00 181 ARG A CA 1
ATOM 1371 C C . ARG A 1 181 ? -4.707 0.920 -9.143 1.00 86.00 181 ARG A C 1
ATOM 1373 O O . ARG A 1 181 ? -4.265 0.029 -9.871 1.00 86.00 181 ARG A O 1
ATOM 1380 N N . GLY A 1 182 ? -4.727 0.851 -7.816 1.00 83.06 182 GLY A N 1
ATOM 1381 C CA . GLY A 1 182 ? -4.160 -0.229 -7.010 1.00 83.06 182 GLY A CA 1
ATOM 1382 C C . GLY A 1 182 ? -2.989 0.263 -6.166 1.00 83.06 182 GLY A C 1
ATOM 1383 O O . GLY A 1 182 ? -2.319 1.213 -6.555 1.00 83.06 182 GLY A O 1
ATOM 1384 N N . GLY A 1 183 ? -2.794 -0.376 -5.016 1.00 84.31 183 GLY A N 1
ATOM 1385 C CA . GLY A 1 183 ? -1.722 -0.127 -4.061 1.00 84.31 183 GLY A CA 1
ATOM 1386 C C . GLY A 1 183 ? -0.578 -1.138 -4.122 1.00 84.31 183 GLY A C 1
ATOM 1387 O O . GLY A 1 183 ? -0.373 -1.838 -5.116 1.00 84.31 183 GLY A O 1
ATOM 1388 N N . HIS A 1 184 ? 0.142 -1.244 -3.006 1.00 84.81 184 HIS A N 1
ATOM 1389 C CA . HIS A 1 184 ? 1.271 -2.158 -2.808 1.00 84.81 184 HIS A CA 1
ATOM 1390 C C . HIS A 1 184 ? 0.917 -3.632 -3.082 1.00 84.81 184 HIS A C 1
ATOM 1392 O O . HIS A 1 184 ? 1.730 -4.408 -3.585 1.00 84.81 184 HIS A O 1
ATOM 1398 N N . PHE A 1 185 ? -0.320 -4.040 -2.791 1.00 88.31 185 PHE A N 1
ATOM 1399 C CA . PHE A 1 185 ? -0.797 -5.412 -2.940 1.00 88.31 185 PHE A CA 1
ATOM 1400 C C . PHE A 1 185 ? -1.573 -5.593 -4.253 1.00 88.31 185 PHE A C 1
ATOM 1402 O O . PHE A 1 185 ? -2.678 -6.139 -4.271 1.00 88.31 185 PHE A O 1
ATOM 1409 N N . ILE A 1 186 ? -0.977 -5.164 -5.372 1.00 88.31 186 ILE A N 1
ATOM 1410 C CA . ILE A 1 186 ? -1.591 -5.095 -6.714 1.00 88.31 186 ILE A CA 1
ATOM 1411 C C . ILE A 1 186 ? -2.477 -6.305 -7.074 1.00 88.31 186 ILE A C 1
ATOM 1413 O O . ILE A 1 186 ? -3.597 -6.080 -7.537 1.00 88.31 186 ILE A O 1
ATOM 1417 N N . PRO A 1 187 ? -2.071 -7.580 -6.868 1.00 88.88 187 PRO A N 1
ATOM 1418 C CA . PRO A 1 187 ? -2.921 -8.719 -7.225 1.00 88.88 187 PRO A CA 1
ATOM 1419 C C . PRO A 1 187 ? -4.272 -8.758 -6.494 1.00 88.88 187 PRO A C 1
ATOM 1421 O O . PRO A 1 187 ? -5.204 -9.374 -7.004 1.00 88.88 187 PRO A O 1
ATOM 1424 N N . TRP A 1 188 ? -4.380 -8.124 -5.325 1.00 85.25 188 TRP A N 1
ATOM 1425 C CA . TRP A 1 188 ? -5.612 -8.017 -4.539 1.00 85.25 188 TRP A CA 1
ATOM 1426 C C . TRP A 1 188 ? -6.370 -6.723 -4.835 1.00 85.25 188 TRP A C 1
ATOM 1428 O O . TRP A 1 188 ? -7.587 -6.729 -4.989 1.00 85.25 188 TRP A O 1
ATOM 1438 N N . GLU A 1 189 ? -5.640 -5.616 -4.956 1.00 84.25 189 GLU A N 1
ATOM 1439 C CA . GLU A 1 189 ? -6.224 -4.279 -5.094 1.00 84.25 189 GLU A CA 1
ATOM 1440 C C . GLU A 1 189 ? -6.665 -3.969 -6.534 1.00 84.25 189 GLU A C 1
ATOM 1442 O O . GLU A 1 189 ? -7.635 -3.244 -6.770 1.00 84.25 189 GLU A O 1
ATOM 1447 N N . ASN A 1 190 ? -5.968 -4.545 -7.517 1.00 91.38 190 ASN A N 1
ATOM 1448 C CA . ASN A 1 190 ? -6.293 -4.465 -8.937 1.00 91.38 190 ASN A CA 1
ATOM 1449 C C . ASN A 1 190 ? -6.008 -5.809 -9.647 1.00 91.38 190 ASN A C 1
ATOM 1451 O O . ASN A 1 190 ? -5.113 -5.913 -10.497 1.00 91.38 190 ASN A O 1
ATOM 1455 N N . PRO A 1 191 ? -6.790 -6.866 -9.341 1.00 90.81 191 PRO A N 1
ATOM 1456 C CA . PRO A 1 191 ? -6.579 -8.205 -9.894 1.00 90.81 191 PRO A CA 1
ATOM 1457 C C . PRO A 1 191 ? -6.679 -8.233 -11.423 1.00 90.81 191 PRO A C 1
ATOM 1459 O O . PRO A 1 191 ? -6.027 -9.047 -12.075 1.00 90.81 191 PRO A O 1
ATOM 1462 N N . GLN A 1 192 ? -7.480 -7.341 -12.016 1.00 91.75 192 GLN A N 1
ATOM 1463 C CA . GLN A 1 192 ? -7.649 -7.272 -13.467 1.00 91.75 192 GLN A CA 1
ATOM 1464 C C . GLN A 1 192 ? -6.377 -6.783 -14.163 1.00 91.75 192 GLN A C 1
ATOM 1466 O O . GLN A 1 192 ? -5.954 -7.409 -15.137 1.00 91.75 192 GLN A O 1
ATOM 1471 N N . ALA A 1 193 ? -5.740 -5.726 -13.646 1.00 91.75 193 ALA A N 1
ATOM 1472 C CA . ALA A 1 193 ? -4.455 -5.247 -14.152 1.00 91.75 193 ALA A CA 1
ATOM 1473 C C . ALA A 1 193 ? -3.385 -6.339 -14.067 1.00 91.75 193 ALA A C 1
ATOM 1475 O O . ALA A 1 193 ? -2.776 -6.688 -15.081 1.00 91.75 193 ALA A O 1
ATOM 1476 N N . TRP A 1 194 ? -3.243 -6.958 -12.890 1.00 91.88 194 TRP A N 1
ATOM 1477 C CA . TRP A 1 194 ? -2.284 -8.038 -12.661 1.00 91.88 194 TRP A CA 1
ATOM 1478 C C . TRP A 1 194 ? -2.481 -9.215 -13.628 1.00 91.88 194 TRP A C 1
ATOM 1480 O O . TRP A 1 194 ? -1.545 -9.657 -14.295 1.00 91.88 194 TRP A O 1
ATOM 1490 N N . VAL A 1 195 ? -3.715 -9.716 -13.758 1.00 93.06 195 VAL A N 1
ATOM 1491 C CA . VAL A 1 195 ? -4.028 -10.846 -14.647 1.00 93.06 195 VAL A CA 1
ATOM 1492 C C . VAL A 1 195 ? -3.819 -10.478 -16.116 1.00 93.06 195 VAL A C 1
ATOM 1494 O O . VAL A 1 195 ? -3.322 -11.304 -16.890 1.00 93.06 195 VAL A O 1
ATOM 1497 N N . SER A 1 196 ? -4.206 -9.267 -16.521 1.00 94.31 196 SER A N 1
ATOM 1498 C CA . SER A 1 196 ? -4.026 -8.783 -17.891 1.00 94.31 196 SER A CA 1
ATOM 1499 C C . SER A 1 196 ? -2.545 -8.714 -18.263 1.00 94.31 196 SER A C 1
ATOM 1501 O O . SER A 1 196 ? -2.139 -9.266 -19.291 1.00 94.31 196 SER A O 1
ATOM 1503 N N . ASP A 1 197 ? -1.722 -8.133 -17.392 1.00 95.19 197 ASP A N 1
ATOM 1504 C CA . ASP A 1 197 ? -0.282 -8.020 -17.601 1.00 95.19 197 ASP A CA 1
ATOM 1505 C C . ASP A 1 197 ? 0.405 -9.372 -17.600 1.00 95.19 197 ASP A C 1
ATOM 1507 O O . ASP A 1 197 ? 1.192 -9.653 -18.503 1.00 95.19 197 ASP A O 1
ATOM 1511 N N . LEU A 1 198 ? 0.052 -10.257 -16.668 1.00 92.31 198 LEU A N 1
ATOM 1512 C CA . LEU A 1 198 ? 0.571 -11.619 -16.643 1.00 92.31 198 LEU A CA 1
ATOM 1513 C C . LEU A 1 198 ? 0.264 -12.348 -17.959 1.00 92.31 198 LEU A C 1
ATOM 1515 O O . LEU A 1 198 ? 1.129 -12.998 -18.550 1.00 92.31 198 LEU A O 1
ATOM 1519 N N . ARG A 1 199 ? -0.968 -12.219 -18.467 1.00 94.31 199 ARG A N 1
ATOM 1520 C CA . ARG A 1 199 ? -1.353 -12.787 -19.766 1.00 94.31 199 ARG A CA 1
ATOM 1521 C C . ARG A 1 199 ? -0.571 -12.158 -20.912 1.00 94.31 199 ARG A C 1
ATOM 1523 O O . ARG A 1 199 ? -0.182 -12.894 -21.814 1.00 94.31 199 ARG A O 1
ATOM 1530 N N . ARG A 1 200 ? -0.359 -10.840 -20.903 1.00 93.31 200 ARG A N 1
ATOM 1531 C CA . ARG A 1 200 ? 0.401 -10.121 -21.935 1.00 93.31 200 ARG A CA 1
ATOM 1532 C C . ARG A 1 200 ? 1.859 -10.573 -21.966 1.00 93.31 200 ARG A C 1
ATOM 1534 O O . ARG A 1 200 ? 2.321 -10.959 -23.034 1.00 93.31 200 ARG A O 1
ATOM 1541 N N . THR A 1 201 ? 2.515 -10.642 -20.810 1.00 93.75 201 THR A N 1
ATOM 1542 C CA . THR A 1 201 ? 3.902 -11.108 -20.653 1.00 93.75 201 THR A CA 1
ATOM 1543 C C . THR A 1 201 ? 4.117 -12.482 -21.285 1.00 93.75 201 THR A C 1
ATOM 1545 O O . THR A 1 201 ? 5.084 -12.688 -22.009 1.00 93.75 201 THR A O 1
ATOM 1548 N N . PHE A 1 202 ? 3.196 -13.425 -21.066 1.00 91.56 202 PHE A N 1
ATOM 1549 C CA . PHE A 1 202 ? 3.366 -14.805 -21.531 1.00 91.56 202 PHE A CA 1
ATOM 1550 C C . PHE A 1 202 ? 2.666 -15.135 -22.857 1.00 91.56 202 PHE A C 1
ATOM 1552 O O . PHE A 1 202 ? 2.780 -16.268 -23.320 1.00 91.56 202 PHE A O 1
ATOM 1559 N N . ARG A 1 203 ? 1.942 -14.200 -23.488 1.00 87.94 203 ARG A N 1
ATOM 1560 C CA . ARG A 1 203 ? 1.103 -14.497 -24.667 1.00 87.94 203 ARG A CA 1
ATOM 1561 C C . ARG A 1 203 ? 1.890 -15.102 -25.830 1.00 87.94 203 ARG A C 1
ATOM 1563 O O . ARG A 1 203 ? 1.398 -16.032 -26.452 1.00 87.94 203 ARG A O 1
ATOM 1570 N N . GLY A 1 204 ? 3.086 -14.583 -26.106 1.00 81.00 204 GLY A N 1
ATOM 1571 C CA . GLY A 1 204 ? 3.967 -15.062 -27.180 1.00 81.00 204 GLY A CA 1
ATOM 1572 C C . GLY A 1 204 ? 5.033 -16.067 -26.735 1.00 81.00 204 GLY A C 1
ATOM 1573 O O . GLY A 1 204 ? 5.883 -16.430 -27.538 1.00 81.00 204 GLY A O 1
ATOM 1574 N N . LEU A 1 205 ? 5.023 -16.477 -25.461 1.00 81.00 205 LEU A N 1
ATOM 1575 C CA . LEU A 1 205 ? 6.039 -17.355 -24.859 1.00 81.00 205 LEU A CA 1
ATOM 1576 C C . LEU A 1 205 ? 5.497 -18.747 -24.512 1.00 81.00 205 LEU A C 1
ATOM 1578 O O . LEU A 1 205 ? 6.238 -19.601 -24.030 1.00 81.00 205 LEU A O 1
ATOM 1582 N N . ARG A 1 206 ? 4.194 -18.959 -24.705 1.00 71.88 206 ARG A N 1
ATOM 1583 C CA . ARG A 1 206 ? 3.547 -20.255 -24.507 1.00 71.88 206 ARG A CA 1
ATOM 1584 C C . ARG A 1 206 ? 3.656 -21.066 -25.807 1.00 71.88 206 ARG A C 1
ATOM 1586 O O . ARG A 1 206 ? 3.428 -20.474 -26.862 1.00 71.88 206 ARG A O 1
ATOM 1593 N N . PRO A 1 207 ? 4.029 -22.355 -25.732 1.00 62.94 207 PRO A N 1
ATOM 1594 C CA . PRO A 1 207 ? 4.052 -23.244 -26.891 1.00 62.94 207 PRO A CA 1
ATOM 1595 C C . PRO A 1 207 ? 2.656 -23.484 -27.475 1.00 62.94 207 PRO A C 1
ATOM 1597 O O . PRO A 1 207 ? 1.659 -23.328 -26.727 1.00 62.94 207 PRO A O 1
#

Radius of gyration: 22.51 Å; chains: 1; bounding box: 47×50×64 Å